Protein AF-A0A2N3AK71-F1 (afdb_monomer)

pLDDT: mean 93.37, std 5.91, range [59.78, 98.62]

Structure (mmCIF, N/CA/C/O backbone):
data_AF-A0A2N3AK71-F1
#
_entry.id   AF-A0A2N3AK71-F1
#
loop_
_atom_site.group_PDB
_atom_site.id
_atom_site.type_symbol
_atom_site.label_atom_id
_atom_site.label_alt_id
_atom_site.label_comp_id
_atom_site.label_asym_id
_atom_site.label_entity_id
_atom_site.label_seq_id
_atom_site.pdbx_PDB_ins_code
_atom_site.Cartn_x
_atom_site.Cartn_y
_atom_site.Cartn_z
_atom_site.occupancy
_atom_site.B_iso_or_equiv
_atom_site.auth_seq_id
_atom_site.auth_comp_id
_atom_site.auth_asym_id
_atom_site.auth_atom_id
_atom_site.pdbx_PDB_model_num
ATOM 1 N N . MET A 1 1 ? 4.821 3.647 -24.658 1.00 88.94 1 MET A N 1
ATOM 2 C CA . MET A 1 1 ? 5.268 3.128 -23.359 1.00 88.94 1 MET A CA 1
ATOM 3 C C . MET A 1 1 ? 4.226 3.429 -22.292 1.00 88.94 1 MET A C 1
ATOM 5 O O . MET A 1 1 ? 3.668 4.526 -22.275 1.00 88.94 1 MET A O 1
ATOM 9 N N . LYS A 1 2 ? 3.947 2.455 -21.433 1.00 96.88 2 LYS A N 1
ATOM 10 C CA . LYS A 1 2 ? 3.076 2.543 -20.262 1.00 96.88 2 LYS A CA 1
ATOM 11 C C . LYS A 1 2 ? 3.789 1.941 -19.054 1.00 96.88 2 LYS A C 1
ATOM 13 O O . LYS A 1 2 ? 4.691 1.120 -19.207 1.00 96.88 2 LYS A O 1
ATOM 18 N N . VAL A 1 3 ? 3.329 2.313 -17.866 1.00 98.31 3 VAL A N 1
ATOM 19 C CA . VAL A 1 3 ? 3.751 1.698 -16.607 1.00 98.31 3 VAL A CA 1
ATOM 20 C C . VAL A 1 3 ? 2.545 1.072 -15.910 1.00 98.31 3 VAL A C 1
ATOM 22 O O . VAL A 1 3 ? 1.545 1.737 -15.646 1.00 98.31 3 VAL A O 1
ATOM 25 N N . GLY A 1 4 ? 2.608 -0.230 -15.670 1.00 98.31 4 GLY A N 1
ATOM 26 C CA . GLY A 1 4 ? 1.637 -0.991 -14.903 1.00 98.31 4 GLY A CA 1
ATOM 27 C C . GLY A 1 4 ? 1.898 -0.862 -13.408 1.00 98.31 4 GLY A C 1
ATOM 28 O O . GLY A 1 4 ? 3.023 -1.084 -12.979 1.00 98.31 4 GLY A O 1
ATOM 29 N N . ILE A 1 5 ? 0.878 -0.561 -12.608 1.00 98.38 5 ILE A N 1
ATOM 30 C CA . ILE A 1 5 ? 0.954 -0.604 -11.142 1.00 98.38 5 ILE A CA 1
ATOM 31 C C . ILE A 1 5 ? -0.102 -1.599 -10.645 1.00 98.38 5 ILE A C 1
ATOM 33 O O . ILE A 1 5 ? -1.290 -1.400 -10.923 1.00 98.38 5 ILE A O 1
ATOM 37 N N . PRO A 1 6 ? 0.281 -2.694 -9.965 1.00 97.56 6 PRO A N 1
ATOM 38 C CA . PRO A 1 6 ? -0.687 -3.684 -9.507 1.00 97.56 6 PRO A CA 1
ATOM 39 C C . PRO A 1 6 ? -1.565 -3.090 -8.401 1.00 97.56 6 PRO A C 1
ATOM 41 O O . PRO A 1 6 ? -1.056 -2.476 -7.466 1.00 97.56 6 PRO A O 1
ATOM 44 N N . ARG A 1 7 ? -2.880 -3.317 -8.474 1.00 95.25 7 ARG A N 1
ATOM 45 C CA . ARG A 1 7 ? -3.874 -2.977 -7.441 1.00 95.25 7 ARG A CA 1
ATOM 46 C C . ARG A 1 7 ? -3.797 -3.958 -6.265 1.00 95.25 7 ARG A C 1
ATOM 48 O O . ARG A 1 7 ? -4.756 -4.641 -5.932 1.00 95.25 7 ARG A O 1
ATOM 55 N N . GLY A 1 8 ? -2.628 -4.070 -5.653 1.00 92.44 8 GLY A N 1
ATOM 56 C CA . GLY A 1 8 ? -2.398 -4.939 -4.506 1.00 92.44 8 GLY A CA 1
ATOM 57 C C . GLY A 1 8 ? -1.379 -4.332 -3.558 1.00 92.44 8 GLY A C 1
ATOM 58 O O . GLY A 1 8 ? -0.613 -3.448 -3.941 1.00 92.44 8 GLY A O 1
ATOM 59 N N . LEU A 1 9 ? -1.355 -4.829 -2.318 1.00 94.75 9 LEU A N 1
ATOM 60 C CA . LEU A 1 9 ? -0.404 -4.385 -1.295 1.00 94.75 9 LEU A CA 1
ATOM 61 C C . LEU A 1 9 ? -0.423 -2.851 -1.160 1.00 94.75 9 LEU A C 1
ATOM 63 O O . LEU A 1 9 ? -1.480 -2.253 -1.070 1.00 94.75 9 LEU A O 1
ATOM 67 N N . LEU A 1 10 ? 0.712 -2.167 -1.181 1.00 93.44 10 LEU A N 1
ATOM 68 C CA . LEU A 1 10 ? 0.788 -0.733 -0.878 1.00 93.44 10 LEU A CA 1
ATOM 69 C C . LEU A 1 10 ? 0.197 0.199 -1.963 1.00 93.44 10 LEU A C 1
ATOM 71 O O . LEU A 1 10 ? 0.418 1.407 -1.928 1.00 93.44 10 LEU A O 1
ATOM 75 N N . PHE A 1 11 ? -0.562 -0.331 -2.929 1.00 93.62 11 PHE A N 1
ATOM 76 C CA . PHE A 1 11 ? -1.225 0.460 -3.964 1.00 93.62 11 PHE A CA 1
ATOM 77 C C . PHE A 1 11 ? -2.128 1.554 -3.386 1.00 93.62 11 PHE A C 1
ATOM 79 O O . PHE A 1 11 ? -1.957 2.717 -3.734 1.00 93.62 11 PHE A O 1
ATOM 86 N N . ASN A 1 12 ? -3.064 1.214 -2.494 1.00 91.81 12 ASN A N 1
ATOM 87 C CA . ASN A 1 12 ? -4.009 2.201 -1.957 1.00 91.81 12 ASN A CA 1
ATOM 88 C C . ASN A 1 12 ? -3.294 3.303 -1.156 1.00 91.81 12 ASN A C 1
ATOM 90 O O . ASN A 1 12 ? -3.708 4.456 -1.218 1.00 91.81 12 ASN A O 1
ATOM 94 N N . ASP A 1 13 ? -2.189 2.968 -0.483 1.00 91.88 13 ASP A N 1
ATOM 95 C CA . ASP A 1 13 ? -1.377 3.919 0.280 1.00 91.88 13 ASP A CA 1
ATOM 96 C C . ASP A 1 13 ? -0.596 4.899 -0.621 1.00 91.88 13 ASP A C 1
ATOM 98 O O . ASP A 1 13 ? -0.500 6.085 -0.312 1.00 91.88 13 ASP A O 1
ATOM 102 N N . PHE A 1 14 ? -0.032 4.425 -1.742 1.00 95.50 14 PHE A N 1
ATOM 103 C CA . PHE A 1 14 ? 0.922 5.210 -2.542 1.00 95.50 14 PHE A CA 1
ATOM 104 C C . PHE A 1 14 ? 0.474 5.538 -3.972 1.00 95.50 14 PHE A C 1
ATOM 106 O O . PHE A 1 14 ? 1.166 6.275 -4.677 1.00 95.50 14 PHE A O 1
ATOM 113 N N . SER A 1 15 ? -0.682 5.060 -4.432 1.00 95.88 15 SER A N 1
ATOM 114 C CA . SER A 1 15 ? -1.230 5.472 -5.729 1.00 95.88 15 SER A CA 1
ATOM 115 C C . SER A 1 15 ? -1.456 6.991 -5.843 1.00 95.88 15 SER A C 1
ATOM 117 O O . SER A 1 15 ? -1.154 7.515 -6.922 1.00 95.88 15 SER A O 1
ATOM 119 N N . PRO A 1 16 ? -1.850 7.731 -4.773 1.00 96.69 16 PRO A N 1
ATOM 120 C CA . PRO A 1 16 ? -1.926 9.195 -4.820 1.00 96.69 16 PRO A CA 1
ATOM 121 C C . PRO A 1 16 ? -0.568 9.871 -5.058 1.00 96.69 16 PRO A C 1
ATOM 123 O O . PRO A 1 16 ? -0.521 11.003 -5.515 1.00 96.69 16 PRO A O 1
ATOM 126 N N . LEU A 1 17 ? 0.546 9.180 -4.797 1.00 97.94 17 LEU A N 1
ATOM 127 C CA . LEU A 1 17 ? 1.897 9.661 -5.086 1.00 97.94 17 LEU A CA 1
ATOM 128 C C . LEU A 1 17 ? 2.340 9.260 -6.503 1.00 97.94 17 LEU A C 1
ATOM 130 O O . LEU A 1 17 ? 2.736 10.103 -7.311 1.00 97.94 17 LEU A O 1
ATOM 134 N N . PHE A 1 18 ? 2.290 7.961 -6.816 1.00 98.19 18 PHE A N 1
ATOM 135 C CA . PHE A 1 18 ? 2.923 7.421 -8.022 1.00 98.19 18 PHE A CA 1
ATOM 136 C C . PHE A 1 18 ? 2.141 7.699 -9.308 1.00 98.19 18 PHE A C 1
ATOM 138 O O . PHE A 1 18 ? 2.755 7.936 -10.349 1.00 98.19 18 PHE A O 1
ATOM 145 N N . ILE A 1 19 ? 0.803 7.704 -9.268 1.00 98.19 19 ILE A N 1
ATOM 146 C CA . ILE A 1 19 ? 0.003 7.977 -10.471 1.00 98.19 19 ILE A CA 1
ATOM 147 C C . ILE A 1 19 ? 0.233 9.420 -10.958 1.00 98.19 19 ILE A C 1
ATOM 149 O O . ILE A 1 19 ? 0.532 9.595 -12.145 1.00 98.19 19 ILE A O 1
ATOM 153 N N . PRO A 1 20 ? 0.159 10.462 -10.101 1.00 98.38 20 PRO A N 1
ATOM 154 C CA . PRO A 1 20 ? 0.477 11.827 -10.517 1.00 98.38 20 PRO A CA 1
ATOM 155 C C . PRO A 1 20 ? 1.939 12.000 -10.928 1.00 98.38 20 PRO A C 1
ATOM 157 O O . PRO A 1 20 ? 2.195 12.677 -11.921 1.00 98.38 20 PRO A O 1
ATOM 160 N N . PHE A 1 21 ? 2.878 11.332 -10.246 1.00 98.62 21 PHE A N 1
ATOM 161 C CA . PHE A 1 21 ? 4.294 11.326 -10.626 1.00 98.62 21 PHE A CA 1
ATOM 162 C C . PHE A 1 21 ? 4.496 10.876 -12.082 1.00 98.62 21 PHE A C 1
ATOM 164 O O . PHE A 1 21 ? 5.082 11.600 -12.890 1.00 98.62 21 PHE A O 1
ATOM 171 N N . PHE A 1 22 ? 3.975 9.701 -12.454 1.00 98.44 22 PHE A N 1
ATOM 172 C CA . PHE A 1 22 ? 4.121 9.198 -13.822 1.00 98.44 22 PHE A CA 1
ATOM 173 C C . PHE A 1 22 ? 3.348 10.049 -14.827 1.00 98.44 22 PHE A C 1
ATOM 175 O O . PHE A 1 22 ? 3.865 10.334 -15.909 1.00 98.44 22 PHE A O 1
ATOM 182 N N . LYS A 1 23 ? 2.154 10.528 -14.453 1.00 98.19 23 LYS A N 1
ATOM 183 C CA . LYS A 1 23 ? 1.363 11.446 -15.280 1.00 98.19 23 LYS A CA 1
ATOM 184 C C . LYS A 1 23 ? 2.134 12.731 -15.595 1.00 98.19 23 LYS A C 1
ATOM 186 O O . LYS A 1 23 ? 2.123 13.153 -16.749 1.00 98.19 23 LYS A O 1
ATOM 191 N N . TYR A 1 24 ? 2.821 13.321 -14.616 1.00 98.31 24 TYR A N 1
ATOM 192 C CA . TYR A 1 24 ? 3.631 14.530 -14.802 1.00 98.31 24 TYR A CA 1
ATOM 193 C C . TYR A 1 24 ? 4.771 14.305 -15.805 1.00 98.31 24 TYR A C 1
ATOM 195 O O . TYR A 1 24 ? 5.065 15.168 -16.627 1.00 98.31 24 TYR A O 1
ATOM 203 N N . LEU A 1 25 ? 5.381 13.117 -15.796 1.00 97.94 25 LEU A N 1
ATOM 204 C CA . LEU A 1 25 ? 6.419 12.727 -16.758 1.00 97.94 25 LEU A CA 1
ATOM 205 C C . LEU A 1 25 ? 5.871 12.341 -18.145 1.00 97.94 25 LEU A C 1
ATOM 207 O O . LEU A 1 25 ? 6.641 11.921 -19.009 1.00 97.94 25 LEU A O 1
ATOM 211 N N . GLY A 1 26 ? 4.556 12.443 -18.366 1.00 97.00 26 GLY A N 1
ATOM 212 C CA . GLY A 1 26 ? 3.904 12.013 -19.605 1.00 97.00 26 GLY A CA 1
ATOM 213 C C . GLY A 1 26 ? 3.836 10.490 -19.771 1.00 97.00 26 GLY A C 1
ATOM 214 O O . GLY A 1 26 ? 3.561 10.002 -20.866 1.00 97.00 26 GLY A O 1
ATOM 215 N N . ILE A 1 27 ? 4.078 9.722 -18.703 1.00 97.50 27 ILE A N 1
ATOM 216 C CA . ILE A 1 27 ? 4.039 8.259 -18.714 1.00 97.50 27 ILE A CA 1
ATOM 217 C C . ILE A 1 27 ? 2.626 7.800 -18.348 1.00 97.50 27 ILE A C 1
ATOM 219 O O . ILE A 1 27 ? 2.124 8.035 -17.246 1.00 97.50 27 ILE A O 1
ATOM 223 N N . LYS A 1 28 ? 1.965 7.099 -19.274 1.00 97.00 28 LYS A N 1
ATOM 224 C CA . LYS A 1 28 ? 0.621 6.563 -19.034 1.00 97.00 28 LYS A CA 1
ATOM 225 C C . LYS A 1 28 ? 0.677 5.422 -18.019 1.00 97.00 28 LYS A C 1
ATOM 227 O O . LYS A 1 28 ? 1.315 4.402 -18.270 1.00 97.00 28 LYS A O 1
ATOM 232 N N . THR A 1 29 ? -0.058 5.567 -16.919 1.00 98.06 29 THR A N 1
ATOM 233 C CA . THR A 1 29 ? -0.220 4.500 -15.924 1.00 98.06 29 THR A CA 1
ATOM 234 C C . THR A 1 29 ? -1.373 3.566 -16.303 1.00 98.06 29 THR A C 1
ATOM 236 O O . THR A 1 29 ? -2.424 4.019 -16.760 1.00 98.06 29 THR A O 1
ATOM 239 N N . VAL A 1 30 ? -1.176 2.263 -16.120 1.00 98.19 30 VAL A N 1
ATOM 240 C CA . VAL A 1 30 ? -2.201 1.216 -16.221 1.00 98.19 30 VAL A CA 1
ATOM 241 C C . VAL A 1 30 ? -2.289 0.527 -14.869 1.00 98.19 30 VAL A C 1
ATOM 243 O O . VAL A 1 30 ? -1.273 0.168 -14.292 1.00 98.19 30 VAL A O 1
ATOM 246 N N . VAL A 1 31 ? -3.495 0.327 -14.359 1.00 98.19 31 VAL A N 1
ATOM 247 C CA . VAL A 1 31 ? -3.717 -0.409 -13.109 1.00 98.19 31 VAL A CA 1
ATOM 248 C C . VAL A 1 31 ? -4.346 -1.760 -13.453 1.00 98.19 31 VAL A C 1
ATOM 250 O O . VAL A 1 31 ? -5.054 -1.879 -14.462 1.00 98.19 31 VAL A O 1
ATOM 253 N N . SER A 1 32 ? -4.059 -2.798 -12.665 1.00 98.00 32 SER A N 1
ATOM 254 C CA . SER A 1 32 ? -4.778 -4.071 -12.798 1.00 98.00 32 SER A CA 1
ATOM 255 C C . SER A 1 32 ? -6.280 -3.874 -12.554 1.00 98.00 32 SER A C 1
ATOM 257 O O . SER A 1 32 ? -6.715 -2.857 -12.001 1.00 98.00 32 SER A O 1
ATOM 259 N N . ASP A 1 33 ? -7.088 -4.828 -13.022 1.00 97.81 33 ASP A N 1
ATOM 260 C CA . ASP A 1 33 ? -8.533 -4.766 -12.784 1.00 97.81 33 ASP A CA 1
ATOM 261 C C . ASP A 1 33 ? -8.833 -4.821 -11.285 1.00 97.81 33 ASP A C 1
ATOM 263 O O . ASP A 1 33 ? -7.993 -5.200 -10.464 1.00 97.81 33 ASP A O 1
ATOM 267 N N . GLU A 1 34 ? -10.060 -4.463 -10.928 1.00 96.75 34 GLU A N 1
ATOM 268 C CA . GLU A 1 34 ? -10.571 -4.762 -9.599 1.00 96.75 34 GLU A CA 1
ATOM 269 C C . GLU A 1 34 ? -10.468 -6.260 -9.322 1.00 96.75 34 GLU A C 1
ATOM 271 O O . GLU A 1 34 ? -10.714 -7.099 -10.203 1.00 96.75 34 GLU A O 1
ATOM 276 N N . THR A 1 35 ? -10.068 -6.585 -8.092 1.00 97.56 35 THR A N 1
ATOM 277 C CA . THR A 1 35 ? -9.931 -7.968 -7.656 1.00 97.56 35 THR A CA 1
ATOM 278 C C . THR A 1 35 ? -11.235 -8.700 -7.915 1.00 97.56 35 THR A C 1
ATOM 280 O O . THR A 1 35 ? -12.319 -8.231 -7.590 1.00 97.56 35 THR A O 1
ATOM 283 N N . ASN A 1 36 ? -11.120 -9.864 -8.534 1.00 96.88 36 ASN A N 1
ATOM 284 C CA . ASN A 1 36 ? -12.233 -10.737 -8.853 1.00 96.88 36 ASN A CA 1
ATOM 285 C C . ASN A 1 36 ? -11.754 -12.187 -8.773 1.00 96.88 36 ASN A C 1
ATOM 287 O O . ASN A 1 36 ? -10.553 -12.455 -8.674 1.00 96.88 36 ASN A O 1
ATOM 291 N N . ARG A 1 37 ? -12.683 -13.141 -8.874 1.00 97.00 37 ARG A N 1
ATOM 292 C CA . ARG A 1 37 ? -12.369 -14.575 -8.770 1.00 97.00 37 ARG A CA 1
ATOM 293 C C . ARG A 1 37 ? -11.264 -15.032 -9.728 1.00 97.00 37 ARG A C 1
ATOM 295 O O . ARG A 1 37 ? -10.458 -15.869 -9.342 1.00 97.00 37 ARG A O 1
ATOM 302 N N . LYS A 1 38 ? -11.179 -14.474 -10.945 1.00 98.06 38 LYS A N 1
ATOM 303 C CA . LYS A 1 38 ? -10.124 -14.844 -11.906 1.00 98.06 38 LYS A CA 1
ATOM 304 C C . LYS A 1 38 ? -8.748 -14.405 -11.408 1.00 98.06 38 LYS A C 1
ATOM 306 O O . LYS A 1 38 ? -7.822 -15.205 -11.437 1.00 98.06 38 LYS A O 1
ATOM 311 N N . ILE A 1 39 ? -8.627 -13.167 -10.922 1.00 98.31 39 ILE A N 1
ATOM 312 C CA . ILE A 1 39 ? -7.375 -12.640 -10.352 1.00 98.31 39 ILE A CA 1
ATOM 313 C C . ILE A 1 39 ? -6.964 -13.444 -9.117 1.00 98.31 39 ILE A C 1
ATOM 315 O O . ILE A 1 39 ? -5.811 -13.852 -9.016 1.00 98.31 39 ILE A O 1
ATOM 319 N N . ILE A 1 40 ? -7.906 -13.724 -8.214 1.00 98.19 40 ILE A N 1
ATOM 320 C CA . ILE A 1 40 ? -7.641 -14.504 -6.998 1.00 98.19 40 ILE A CA 1
ATOM 321 C C . ILE A 1 40 ? -7.131 -15.898 -7.361 1.00 98.19 40 ILE A C 1
ATOM 323 O O . ILE A 1 40 ? -6.052 -16.281 -6.917 1.00 98.19 40 ILE A O 1
ATOM 327 N N . ASN A 1 41 ? -7.860 -16.632 -8.207 1.00 98.19 41 ASN A N 1
ATOM 328 C CA . ASN A 1 41 ? -7.490 -17.992 -8.596 1.00 98.19 41 ASN A CA 1
ATOM 329 C C . ASN A 1 41 ? -6.124 -18.024 -9.285 1.00 98.19 41 ASN A C 1
ATOM 331 O O . ASN A 1 41 ? -5.291 -18.860 -8.948 1.00 98.19 41 ASN A O 1
ATOM 335 N N . ARG A 1 42 ? -5.844 -17.061 -10.173 1.00 98.06 42 ARG A N 1
ATOM 336 C CA . ARG A 1 42 ? -4.516 -16.921 -10.781 1.00 98.06 42 ARG A CA 1
ATOM 337 C C . ARG A 1 42 ? -3.432 -16.664 -9.745 1.00 98.06 42 ARG A C 1
ATOM 339 O O . ARG A 1 42 ? -2.391 -17.306 -9.801 1.00 98.06 42 ARG A O 1
ATOM 346 N N . GLY A 1 43 ? -3.674 -15.788 -8.774 1.00 97.88 43 GLY A N 1
ATOM 347 C CA . GLY A 1 43 ? -2.743 -15.555 -7.671 1.00 97.88 43 GLY A CA 1
ATOM 348 C C . GLY A 1 43 ? -2.430 -16.830 -6.880 1.00 97.88 43 GLY A C 1
ATOM 349 O O . GLY A 1 43 ? -1.262 -17.131 -6.639 1.00 97.88 43 GLY A O 1
ATOM 350 N N . LEU A 1 44 ? -3.460 -17.618 -6.555 1.00 97.31 44 LEU A N 1
ATOM 351 C CA . LEU A 1 44 ? -3.328 -18.910 -5.870 1.00 97.31 44 LEU A CA 1
ATOM 352 C C . LEU A 1 44 ? -2.593 -19.963 -6.709 1.00 97.31 44 LEU A C 1
ATOM 354 O O . LEU A 1 44 ? -1.845 -20.765 -6.163 1.00 97.31 44 LEU A O 1
ATOM 358 N N . GLU A 1 45 ? -2.778 -19.968 -8.028 1.00 97.44 45 GLU A N 1
ATOM 359 C CA . GLU A 1 45 ? -2.038 -20.861 -8.921 1.00 97.44 45 GLU A CA 1
ATOM 360 C C . GLU A 1 45 ? -0.563 -20.466 -9.033 1.00 97.44 45 GLU A C 1
ATOM 362 O O . GLU A 1 45 ? 0.296 -21.333 -9.187 1.00 97.44 45 GLU A O 1
ATOM 367 N N . ILE A 1 46 ? -0.266 -19.168 -9.047 1.00 97.88 46 ILE A N 1
ATOM 368 C CA . ILE A 1 46 ? 1.068 -18.630 -9.334 1.00 97.88 46 ILE A CA 1
ATOM 369 C C . ILE A 1 46 ? 1.996 -18.718 -8.129 1.00 97.88 46 ILE A C 1
ATOM 371 O O . ILE A 1 46 ? 3.189 -18.981 -8.302 1.00 97.88 46 ILE A O 1
ATOM 375 N N . VAL A 1 47 ? 1.458 -18.448 -6.941 1.00 96.50 47 VAL A N 1
ATOM 376 C CA . VAL A 1 47 ? 2.245 -18.284 -5.725 1.00 96.50 47 VAL A CA 1
ATOM 377 C C . VAL A 1 47 ? 3.079 -19.544 -5.422 1.00 96.50 47 VAL A C 1
ATOM 379 O O . VAL A 1 47 ? 2.534 -20.647 -5.395 1.00 96.50 47 VAL A O 1
ATOM 382 N N . PRO A 1 48 ? 4.403 -19.420 -5.199 1.00 94.25 48 PRO A N 1
ATOM 383 C CA . PRO A 1 48 ? 5.276 -20.582 -5.008 1.00 94.25 48 PRO A CA 1
ATOM 384 C C . PRO A 1 48 ? 5.310 -21.104 -3.562 1.00 94.25 48 PRO A C 1
ATOM 386 O O . PRO A 1 48 ? 5.898 -22.152 -3.310 1.00 94.25 48 PRO A O 1
ATOM 389 N N . ALA A 1 49 ? 4.735 -20.367 -2.609 1.00 92.31 49 ALA A N 1
ATOM 390 C CA . ALA A 1 49 ? 4.785 -20.670 -1.183 1.00 92.31 49 ALA A CA 1
ATOM 391 C C . ALA A 1 49 ? 3.549 -20.137 -0.439 1.00 92.31 49 ALA A C 1
ATOM 393 O O . ALA A 1 49 ? 2.731 -19.388 -0.977 1.00 92.31 49 ALA A O 1
ATOM 394 N N . GLU A 1 50 ? 3.427 -20.499 0.835 1.00 92.12 50 GLU A N 1
ATOM 395 C CA . GLU A 1 50 ? 2.339 -20.037 1.690 1.00 92.12 50 GLU A CA 1
ATOM 396 C C . GLU A 1 50 ? 2.612 -18.629 2.245 1.00 92.12 50 GLU A C 1
ATOM 398 O O . GLU A 1 50 ? 3.452 -18.431 3.122 1.00 92.12 50 GLU A O 1
ATOM 403 N N . TYR A 1 51 ? 1.865 -17.643 1.740 1.00 94.56 51 TYR A N 1
ATOM 404 C CA . TYR A 1 51 ? 1.854 -16.257 2.227 1.00 94.56 51 TYR A CA 1
ATOM 405 C C . TYR A 1 51 ? 0.463 -15.844 2.718 1.00 94.56 51 TYR A C 1
ATOM 407 O O . TYR A 1 51 ? -0.522 -16.550 2.506 1.00 94.56 51 TYR A O 1
ATOM 415 N N . CYS A 1 52 ? 0.346 -14.663 3.329 1.00 94.94 52 CYS A N 1
ATOM 416 C CA . CYS A 1 52 ? -0.973 -14.120 3.639 1.00 94.94 52 CYS A CA 1
ATOM 417 C C . CYS A 1 52 ? -1.794 -13.867 2.363 1.00 94.94 52 CYS A C 1
ATOM 419 O O . CYS A 1 52 ? -1.249 -13.610 1.285 1.00 94.94 52 CYS A O 1
ATOM 421 N N . PHE A 1 53 ? -3.121 -13.944 2.486 1.00 95.75 53 PHE A N 1
ATOM 422 C CA . PHE A 1 53 ? -4.025 -13.894 1.335 1.00 95.75 53 PHE A CA 1
ATOM 423 C C . PHE A 1 53 ? -3.834 -12.657 0.433 1.00 95.75 53 PHE A C 1
ATOM 425 O O . PHE A 1 53 ? -3.726 -12.848 -0.779 1.00 95.75 53 PHE A O 1
ATOM 432 N N . PRO A 1 54 ? -3.658 -11.422 0.954 1.00 96.00 54 PRO A N 1
ATOM 433 C CA . PRO A 1 54 ? -3.391 -10.257 0.105 1.00 96.00 54 PRO A CA 1
ATOM 434 C C . PRO A 1 54 ? -2.122 -10.388 -0.751 1.00 96.00 54 PRO A C 1
ATOM 436 O O . PRO A 1 54 ? -2.107 -9.957 -1.902 1.00 96.00 54 PRO A O 1
ATOM 439 N N . THR A 1 55 ? -1.071 -11.031 -0.229 1.00 96.75 55 THR A N 1
ATOM 440 C CA . THR A 1 55 ? 0.150 -11.316 -0.998 1.00 96.75 55 THR A CA 1
ATOM 441 C C . THR A 1 55 ? -0.128 -12.317 -2.114 1.00 96.75 55 THR A C 1
ATOM 443 O O . THR A 1 55 ? 0.331 -12.107 -3.233 1.00 96.75 55 THR A O 1
ATOM 446 N N . LYS A 1 56 ? -0.924 -13.365 -1.855 1.00 97.19 56 LYS A N 1
ATOM 447 C CA . LYS A 1 56 ? -1.343 -14.322 -2.896 1.00 97.19 56 LYS A CA 1
ATOM 448 C C . LYS A 1 56 ? -2.126 -13.620 -4.012 1.00 97.19 56 LYS A C 1
ATOM 450 O O . LYS A 1 56 ? -1.841 -13.829 -5.186 1.00 97.19 56 LYS A O 1
ATOM 455 N N . VAL A 1 57 ? -3.054 -12.729 -3.660 1.00 97.75 57 VAL A N 1
ATOM 456 C CA . VAL A 1 57 ? -3.840 -11.944 -4.630 1.00 97.75 57 VAL A CA 1
ATOM 457 C C . VAL A 1 57 ? -2.955 -10.994 -5.451 1.00 97.75 57 VAL A C 1
ATOM 459 O O . VAL A 1 57 ? -3.185 -10.826 -6.649 1.00 97.75 57 VAL A O 1
ATOM 462 N N . ALA A 1 58 ? -1.895 -10.430 -4.862 1.00 97.88 58 ALA A N 1
ATOM 463 C CA . ALA A 1 58 ? -0.957 -9.558 -5.572 1.00 97.88 58 ALA A CA 1
ATOM 464 C C . ALA A 1 58 ? -0.263 -10.249 -6.764 1.00 97.88 58 ALA A C 1
ATOM 466 O O . ALA A 1 58 ? -0.091 -9.611 -7.803 1.00 97.88 58 ALA A O 1
ATOM 467 N N . TYR A 1 59 ? 0.045 -11.551 -6.676 1.00 98.38 59 TYR A N 1
ATOM 468 C CA . TYR A 1 59 ? 0.552 -12.321 -7.824 1.00 98.38 59 TYR A CA 1
ATOM 469 C C . TYR A 1 59 ? -0.435 -12.323 -8.998 1.00 98.38 59 TYR A C 1
ATOM 471 O O . TYR A 1 59 ? -0.039 -12.145 -10.150 1.00 98.38 59 TYR A O 1
ATOM 479 N N . GLY A 1 60 ? -1.731 -12.469 -8.709 1.00 98.31 60 GLY A N 1
ATOM 480 C CA . GLY A 1 60 ? -2.787 -12.413 -9.719 1.00 98.31 60 GLY A CA 1
ATOM 481 C C . GLY A 1 60 ? -2.911 -11.036 -10.373 1.00 98.31 60 GLY A C 1
ATOM 482 O O . GLY A 1 60 ? -3.178 -10.939 -11.569 1.00 98.31 60 GLY A O 1
ATOM 483 N N . HIS A 1 61 ? -2.683 -9.959 -9.614 1.00 98.56 61 HIS A N 1
ATOM 484 C CA . HIS A 1 61 ? -2.661 -8.595 -10.156 1.00 98.56 61 HIS A CA 1
ATOM 485 C C . HIS A 1 61 ? -1.485 -8.360 -11.103 1.00 98.56 61 HIS A C 1
ATOM 487 O O . HIS A 1 61 ? -1.652 -7.696 -12.127 1.00 98.56 61 HIS A O 1
ATOM 493 N N . VAL A 1 62 ? -0.315 -8.928 -10.804 1.00 98.44 62 VAL A N 1
ATOM 494 C CA . VAL A 1 62 ? 0.844 -8.866 -11.706 1.00 98.44 62 VAL A CA 1
ATOM 495 C C . VAL A 1 62 ? 0.581 -9.659 -12.989 1.00 98.44 62 VAL A C 1
ATOM 497 O O . VAL A 1 62 ? 0.792 -9.126 -14.074 1.00 98.44 62 VAL A O 1
ATOM 500 N N . ASP A 1 63 ? 0.024 -10.869 -12.892 1.00 98.44 63 ASP A N 1
ATOM 501 C CA . ASP A 1 63 ? -0.416 -11.665 -14.053 1.00 98.44 63 ASP A CA 1
ATOM 502 C C . ASP A 1 63 ? -1.461 -10.928 -14.910 1.00 98.44 63 ASP A C 1
ATOM 504 O O . ASP A 1 63 ? -1.380 -10.918 -16.139 1.00 98.44 63 ASP A O 1
ATOM 508 N N . ASN A 1 64 ? -2.417 -10.242 -14.272 1.00 98.56 64 ASN A N 1
ATOM 509 C CA . ASN A 1 64 ? -3.396 -9.401 -14.963 1.00 98.56 64 ASN A CA 1
ATOM 510 C C . ASN A 1 64 ? -2.726 -8.258 -15.743 1.00 98.56 64 ASN A C 1
ATOM 512 O O . ASN A 1 64 ? -3.129 -7.976 -16.871 1.00 98.56 64 ASN A O 1
ATOM 516 N N . LEU A 1 65 ? -1.704 -7.612 -15.170 1.00 98.38 65 LEU A N 1
ATOM 517 C CA . LEU A 1 65 ? -0.952 -6.560 -15.856 1.00 98.38 65 LEU A CA 1
ATOM 518 C C . LEU A 1 65 ? -0.126 -7.102 -17.017 1.00 98.38 65 LEU A C 1
ATOM 520 O O . LEU A 1 65 ? -0.178 -6.510 -18.090 1.00 98.38 65 LEU A O 1
ATOM 524 N N . LEU A 1 66 ? 0.574 -8.226 -16.851 1.00 97.81 66 LEU A N 1
ATOM 525 C CA . LEU A 1 66 ? 1.359 -8.838 -17.933 1.00 97.81 66 LEU A CA 1
ATOM 526 C C . LEU A 1 66 ? 0.503 -9.100 -19.181 1.00 97.81 66 LEU A C 1
ATOM 528 O O . LEU A 1 66 ? 0.942 -8.848 -20.296 1.00 97.81 66 LEU A O 1
ATOM 532 N N . LYS A 1 67 ? -0.764 -9.489 -18.995 1.00 97.00 67 LYS A N 1
ATOM 533 C CA . LYS A 1 67 ? -1.731 -9.700 -20.089 1.00 97.00 67 LYS A CA 1
ATOM 534 C C . LYS A 1 67 ? -2.220 -8.411 -20.762 1.00 97.00 67 LYS A C 1
ATOM 536 O O . LYS A 1 67 ? -2.754 -8.461 -21.868 1.00 97.00 67 LYS A O 1
ATOM 541 N N . LYS A 1 68 ? -2.085 -7.259 -20.102 1.00 96.50 68 LYS A N 1
ATOM 542 C CA . LYS A 1 68 ? -2.525 -5.937 -20.593 1.00 96.50 68 LYS A CA 1
ATOM 543 C C . LYS A 1 68 ? -1.395 -5.095 -21.176 1.00 96.50 68 LYS A C 1
ATOM 545 O O . LYS A 1 68 ? -1.654 -4.151 -21.931 1.00 96.50 68 LYS A O 1
ATOM 550 N N . LEU A 1 69 ? -0.171 -5.368 -20.749 1.00 96.44 69 LEU A N 1
ATOM 551 C CA . LEU A 1 69 ? 1.023 -4.624 -21.113 1.00 96.44 69 LEU A CA 1
ATOM 552 C C . LEU A 1 69 ? 1.664 -5.218 -22.366 1.00 96.44 69 LEU A C 1
ATOM 554 O O . LEU A 1 69 ? 1.539 -6.404 -22.658 1.00 96.44 69 LEU A O 1
ATOM 558 N N . LYS A 1 70 ? 2.322 -4.361 -23.146 1.00 94.31 70 LYS A N 1
ATOM 559 C CA . LYS A 1 70 ? 3.108 -4.779 -24.311 1.00 94.31 70 LYS A CA 1
ATOM 560 C C . LYS A 1 70 ? 4.559 -5.036 -23.902 1.00 94.31 70 LYS A C 1
ATOM 562 O O . LYS A 1 70 ? 4.971 -4.672 -22.808 1.00 94.31 70 LYS A O 1
ATOM 567 N N . LYS A 1 71 ? 5.342 -5.616 -24.815 1.00 86.75 71 LYS A N 1
ATOM 568 C CA . LYS A 1 71 ? 6.761 -5.946 -24.599 1.00 86.75 71 LYS A CA 1
ATOM 569 C C . LYS A 1 71 ? 7.604 -4.761 -24.094 1.00 86.75 71 LYS A C 1
ATOM 571 O O . LYS A 1 71 ? 8.452 -4.966 -23.239 1.00 86.75 71 LYS A O 1
ATOM 576 N N . ASP A 1 72 ? 7.326 -3.551 -24.582 1.00 90.31 72 ASP A N 1
ATOM 577 C CA . ASP A 1 72 ? 8.065 -2.325 -24.228 1.00 90.31 72 ASP A CA 1
ATOM 578 C C . ASP A 1 72 ? 7.399 -1.516 -23.096 1.00 90.31 72 ASP A C 1
ATOM 580 O O . ASP A 1 72 ? 7.697 -0.336 -22.900 1.00 90.31 72 ASP A O 1
ATOM 584 N N . ASP A 1 73 ? 6.431 -2.108 -22.393 1.00 97.38 73 ASP A N 1
ATOM 585 C CA . ASP A 1 73 ? 5.814 -1.520 -21.207 1.00 97.38 73 ASP A CA 1
ATOM 586 C C . ASP A 1 73 ? 6.424 -2.131 -19.931 1.00 97.38 73 ASP A C 1
ATOM 588 O O . ASP A 1 73 ? 6.964 -3.237 -19.934 1.00 97.38 73 ASP A O 1
ATOM 592 N N . PHE A 1 74 ? 6.312 -1.412 -18.816 1.00 98.38 74 PHE A N 1
ATOM 593 C CA . PHE A 1 74 ? 6.961 -1.774 -17.553 1.00 98.38 74 PHE A CA 1
ATOM 594 C C . PHE A 1 74 ? 5.940 -2.083 -16.464 1.00 98.38 74 PHE A C 1
ATOM 596 O O . PHE A 1 74 ? 4.831 -1.560 -16.495 1.00 98.38 74 PHE A O 1
ATOM 603 N N . ILE A 1 75 ? 6.319 -2.872 -15.462 1.00 98.38 75 ILE A N 1
ATOM 604 C CA . ILE A 1 75 ? 5.571 -3.040 -14.213 1.00 98.38 75 ILE A CA 1
ATOM 605 C C . ILE A 1 75 ? 6.360 -2.365 -13.096 1.00 98.38 75 ILE A C 1
ATOM 607 O O . ILE A 1 75 ? 7.521 -2.687 -12.864 1.00 98.38 75 ILE A O 1
ATOM 611 N N . PHE A 1 76 ? 5.723 -1.435 -12.395 1.00 98.56 76 PHE A N 1
ATOM 612 C CA . PHE A 1 76 ? 6.299 -0.717 -11.271 1.00 98.56 76 PHE A CA 1
ATOM 613 C C . PHE A 1 76 ? 5.845 -1.336 -9.951 1.00 98.56 76 PHE A C 1
ATOM 615 O O . PHE A 1 76 ? 4.671 -1.258 -9.581 1.00 98.56 76 PHE A O 1
ATOM 622 N N . ILE A 1 77 ? 6.794 -1.939 -9.238 1.00 98.06 77 ILE A N 1
ATOM 623 C CA . ILE A 1 77 ? 6.608 -2.479 -7.888 1.00 98.06 77 ILE A CA 1
ATOM 624 C C . ILE A 1 77 ? 7.823 -2.027 -7.077 1.00 98.06 77 ILE A C 1
ATOM 626 O O . ILE A 1 77 ? 8.888 -2.621 -7.235 1.00 98.06 77 ILE A O 1
ATOM 630 N N . PRO A 1 78 ? 7.723 -0.956 -6.277 1.00 97.69 78 PRO A N 1
ATOM 631 C CA . PRO A 1 78 ? 8.842 -0.459 -5.485 1.00 97.69 78 PRO A CA 1
ATOM 632 C C . PRO A 1 78 ? 9.059 -1.294 -4.216 1.00 97.69 78 PRO A C 1
ATOM 634 O O . PRO A 1 78 ? 8.111 -1.855 -3.664 1.00 97.69 78 PRO A O 1
ATOM 637 N N . TYR A 1 79 ? 10.291 -1.307 -3.707 1.00 97.62 79 TYR A N 1
ATOM 638 C CA . TYR A 1 79 ? 10.566 -1.758 -2.341 1.00 97.62 79 TYR A CA 1
ATOM 639 C C . TYR A 1 79 ? 10.271 -0.597 -1.390 1.00 97.62 79 TYR A C 1
ATOM 641 O O . TYR A 1 79 ? 11.024 0.369 -1.361 1.00 97.62 79 TYR A O 1
ATOM 649 N N . ILE A 1 80 ? 9.189 -0.660 -0.613 1.00 96.69 80 ILE A N 1
ATOM 650 C CA . ILE A 1 80 ? 8.842 0.398 0.353 1.00 96.69 80 ILE A CA 1
ATOM 651 C C . ILE A 1 80 ? 9.094 -0.123 1.765 1.00 96.69 80 ILE A C 1
ATOM 653 O O . ILE A 1 80 ? 8.247 -0.822 2.324 1.00 96.69 80 ILE A O 1
ATOM 657 N N . ALA A 1 81 ? 10.251 0.203 2.349 1.00 93.81 81 ALA A N 1
ATOM 658 C CA . ALA A 1 81 ? 10.598 -0.280 3.692 1.00 93.81 81 ALA A CA 1
ATOM 659 C C . ALA A 1 81 ? 9.801 0.423 4.794 1.00 93.81 81 ALA A C 1
ATOM 661 O O . ALA A 1 81 ? 9.359 -0.218 5.744 1.00 93.81 81 ALA A O 1
ATOM 662 N N . ASN A 1 82 ? 9.592 1.729 4.663 1.00 94.69 82 ASN A N 1
ATOM 663 C CA . ASN A 1 82 ? 8.923 2.562 5.656 1.00 94.69 82 ASN A CA 1
ATOM 664 C C . ASN A 1 82 ? 8.097 3.660 4.979 1.00 94.69 82 ASN A C 1
ATOM 666 O O . ASN A 1 82 ? 8.302 3.946 3.801 1.00 94.69 82 ASN A O 1
ATOM 670 N N . THR A 1 83 ? 7.160 4.254 5.718 1.00 91.12 83 THR A N 1
ATOM 671 C CA . THR A 1 83 ? 6.287 5.324 5.205 1.00 91.12 83 THR A CA 1
ATOM 672 C C . THR A 1 83 ? 6.832 6.731 5.454 1.00 91.12 83 THR A C 1
ATOM 674 O O . THR A 1 83 ? 6.317 7.675 4.873 1.00 91.12 83 THR A O 1
ATOM 677 N N . GLY A 1 84 ? 7.850 6.888 6.308 1.00 90.81 84 GLY A N 1
ATOM 678 C CA . GLY A 1 84 ? 8.371 8.187 6.762 1.00 90.81 84 GLY A CA 1
ATOM 679 C C . GLY A 1 84 ? 7.488 8.906 7.794 1.00 90.81 84 GLY A C 1
ATOM 680 O O . GLY A 1 84 ? 7.923 9.881 8.396 1.00 90.81 84 GLY A O 1
ATOM 681 N N . GLU A 1 85 ? 6.281 8.398 8.043 1.00 88.81 85 GLU A N 1
ATOM 682 C CA . GLU A 1 85 ? 5.246 9.020 8.874 1.00 88.81 85 GLU A CA 1
ATOM 683 C C . GLU A 1 85 ? 4.779 8.026 9.957 1.00 88.81 85 GLU A C 1
ATOM 685 O O . GLU A 1 85 ? 3.880 7.213 9.710 1.00 88.81 85 GLU A O 1
ATOM 690 N N . PRO A 1 86 ? 5.426 8.004 11.137 1.00 90.25 86 PRO A N 1
ATOM 691 C CA . PRO A 1 86 ? 4.977 7.201 12.273 1.00 90.25 86 PRO A CA 1
ATOM 692 C C . PRO A 1 86 ? 3.681 7.740 12.892 1.00 90.25 86 PRO A C 1
ATOM 694 O O . PRO A 1 86 ? 3.357 8.918 12.774 1.00 90.25 86 PRO A O 1
ATOM 697 N N . THR A 1 87 ? 2.935 6.871 13.582 1.00 89.12 87 THR A N 1
ATOM 698 C CA . THR A 1 87 ? 1.792 7.302 14.413 1.00 89.12 87 THR A CA 1
ATOM 699 C C . THR A 1 87 ? 2.303 7.761 15.783 1.00 89.12 87 THR A C 1
ATOM 701 O O . THR A 1 87 ? 3.105 7.059 16.389 1.00 89.12 87 THR A O 1
ATOM 704 N N . GLY A 1 88 ? 1.861 8.907 16.307 1.00 88.00 88 GLY A N 1
ATOM 705 C CA . GLY A 1 88 ? 2.379 9.426 17.583 1.00 88.00 88 GLY A CA 1
ATOM 706 C C . GLY A 1 88 ? 3.897 9.671 17.553 1.00 88.00 88 GLY A C 1
ATOM 707 O O . GLY A 1 88 ? 4.445 10.065 16.526 1.00 88.00 88 GLY A O 1
ATOM 708 N N . SER A 1 89 ? 4.591 9.415 18.667 1.00 92.00 89 SER A N 1
ATOM 709 C CA . SER A 1 89 ? 6.030 9.711 18.807 1.00 92.00 89 SER A CA 1
ATOM 710 C C . SER A 1 89 ? 6.957 8.524 18.495 1.00 92.00 89 SER A C 1
ATOM 712 O O . SER A 1 89 ? 8.106 8.489 18.945 1.00 92.00 89 SER A O 1
ATOM 714 N N . TYR A 1 90 ? 6.489 7.514 17.750 1.00 92.69 90 TYR A N 1
ATOM 715 C CA . TYR A 1 90 ? 7.334 6.375 17.374 1.00 92.69 90 TYR A CA 1
ATOM 716 C C . TYR A 1 90 ? 8.524 6.792 16.504 1.00 92.69 90 TYR A C 1
ATOM 718 O O . TYR A 1 90 ? 8.403 7.602 15.592 1.00 92.69 90 TYR A O 1
ATOM 726 N N . ARG A 1 91 ? 9.681 6.155 16.726 1.00 90.19 91 ARG A N 1
ATOM 727 C CA . ARG A 1 91 ? 10.895 6.401 15.928 1.00 90.19 91 ARG A CA 1
ATOM 728 C C . ARG A 1 91 ? 10.847 5.790 14.520 1.00 90.19 91 ARG A C 1
ATOM 730 O O . ARG A 1 91 ? 11.487 6.312 13.616 1.00 90.19 91 ARG A O 1
ATOM 737 N N . TYR A 1 92 ? 10.158 4.665 14.346 1.00 91.94 92 TYR A N 1
ATOM 738 C CA . TYR A 1 92 ? 10.158 3.880 13.104 1.00 91.94 92 TYR A CA 1
ATOM 739 C C . TYR A 1 92 ? 8.730 3.632 12.619 1.00 91.94 92 TYR A C 1
ATOM 741 O O . TYR A 1 92 ? 7.834 3.555 13.446 1.00 91.94 92 TYR A O 1
ATOM 749 N N . CYS A 1 93 ? 8.516 3.460 11.312 1.00 92.75 93 CYS A N 1
ATOM 750 C CA . CYS A 1 93 ? 7.202 3.217 10.689 1.00 92.75 93 CYS A CA 1
ATOM 751 C C . CYS A 1 93 ? 7.315 2.226 9.516 1.00 92.75 93 CYS A C 1
ATOM 753 O O . CYS A 1 93 ? 7.062 2.528 8.349 1.00 92.75 93 CYS A O 1
ATOM 755 N N . VAL A 1 94 ? 7.761 1.017 9.832 1.00 94.88 94 VAL A N 1
ATOM 756 C CA . VAL A 1 94 ? 8.169 0.003 8.857 1.00 94.88 94 VAL A CA 1
ATOM 757 C C . VAL A 1 94 ? 6.943 -0.743 8.309 1.00 94.88 94 VAL A C 1
ATOM 759 O O . VAL A 1 94 ? 6.025 -1.088 9.061 1.00 94.88 94 VAL A O 1
ATOM 762 N N . THR A 1 95 ? 6.910 -1.008 6.999 1.00 94.31 95 THR A N 1
ATOM 763 C CA . THR A 1 95 ? 5.867 -1.832 6.352 1.00 94.31 95 THR A CA 1
ATOM 764 C C . THR A 1 95 ? 6.127 -3.326 6.600 1.00 94.31 95 THR A C 1
ATOM 766 O O . THR A 1 95 ? 7.182 -3.686 7.106 1.00 94.31 95 THR A O 1
ATOM 769 N N . CYS A 1 96 ? 5.203 -4.246 6.300 1.00 93.56 96 CYS A N 1
ATOM 770 C CA . CYS A 1 96 ? 5.449 -5.662 6.612 1.00 93.56 96 CYS A CA 1
ATOM 771 C C . CYS A 1 96 ? 6.482 -6.303 5.659 1.00 93.56 96 CYS A C 1
ATOM 773 O O . CYS A 1 96 ? 6.594 -5.880 4.509 1.00 93.56 96 CYS A O 1
ATOM 775 N N . PRO A 1 97 ? 7.196 -7.373 6.060 1.00 93.56 97 PRO A N 1
ATOM 776 C CA . PRO A 1 97 ? 8.246 -7.964 5.225 1.00 93.56 97 PRO A CA 1
ATOM 777 C C . PRO A 1 97 ? 7.753 -8.413 3.843 1.00 93.56 97 PRO A C 1
ATOM 779 O O . PRO A 1 97 ? 8.481 -8.280 2.863 1.00 93.56 97 PRO A O 1
ATOM 782 N N . TRP A 1 98 ? 6.501 -8.874 3.735 1.00 94.19 98 TRP A N 1
ATOM 783 C CA . TRP A 1 98 ? 5.890 -9.258 2.455 1.00 94.19 98 TRP A CA 1
ATOM 784 C C . TRP A 1 98 ? 5.613 -8.073 1.533 1.00 94.19 98 TRP A C 1
ATOM 786 O O . TRP A 1 98 ? 5.787 -8.200 0.327 1.00 94.19 98 TRP A O 1
ATOM 796 N N . THR A 1 99 ? 5.217 -6.916 2.071 1.00 94.25 99 THR A N 1
ATOM 797 C CA . THR A 1 99 ? 5.054 -5.708 1.250 1.00 94.25 99 THR A CA 1
ATOM 798 C C . THR A 1 99 ? 6.403 -5.131 0.842 1.00 94.25 99 THR A C 1
ATOM 800 O O . THR A 1 99 ? 6.538 -4.679 -0.289 1.00 94.25 99 THR A O 1
ATOM 803 N N . GLN A 1 100 ? 7.405 -5.187 1.727 1.00 94.81 100 GLN A N 1
ATOM 804 C CA . GLN A 1 100 ? 8.764 -4.725 1.427 1.00 94.81 100 GLN A CA 1
ATOM 805 C C . GLN A 1 100 ? 9.399 -5.540 0.305 1.00 94.81 100 GLN A C 1
ATOM 807 O O . GLN A 1 100 ? 9.902 -4.975 -0.656 1.00 94.81 100 GLN A O 1
ATOM 812 N N . SER A 1 101 ? 9.338 -6.867 0.419 1.00 95.06 101 SER A N 1
ATOM 813 C CA . SER A 1 101 ? 9.938 -7.811 -0.530 1.00 95.06 101 SER A CA 1
ATOM 814 C C . SER A 1 101 ? 9.045 -8.123 -1.730 1.00 95.06 101 SER A C 1
ATOM 816 O O . SER A 1 101 ? 9.383 -9.001 -2.521 1.00 95.06 101 SER A O 1
ATOM 818 N N . ALA A 1 102 ? 7.925 -7.409 -1.908 1.00 96.19 102 ALA A N 1
ATOM 819 C CA . ALA A 1 102 ? 6.986 -7.653 -2.999 1.00 96.19 102 ALA A CA 1
ATOM 820 C C . ALA A 1 102 ? 7.670 -7.788 -4.372 1.00 96.19 102 ALA A C 1
ATOM 822 O O . ALA A 1 102 ? 7.329 -8.727 -5.088 1.00 96.19 102 ALA A O 1
ATOM 823 N N . PRO A 1 103 ? 8.665 -6.961 -4.749 1.00 96.88 103 PRO A N 1
ATOM 824 C CA . PRO A 1 103 ? 9.323 -7.136 -6.040 1.00 96.88 103 PRO A CA 1
ATOM 825 C C . PRO A 1 103 ? 10.083 -8.464 -6.170 1.00 96.88 103 PRO A C 1
ATOM 827 O O . PRO A 1 103 ? 9.981 -9.124 -7.204 1.00 96.88 103 PRO A O 1
ATOM 830 N N . ASP A 1 104 ? 10.784 -8.899 -5.118 1.00 96.38 104 ASP A N 1
ATOM 831 C CA . ASP A 1 104 ? 11.516 -10.174 -5.098 1.00 96.38 104 ASP A CA 1
ATOM 832 C C . ASP A 1 104 ? 10.566 -11.371 -5.105 1.00 96.38 104 ASP A C 1
ATOM 834 O O . ASP A 1 104 ? 10.804 -12.359 -5.803 1.00 96.38 104 ASP A O 1
ATOM 838 N N . LEU A 1 105 ? 9.452 -11.265 -4.377 1.00 96.38 105 LEU A N 1
ATOM 839 C CA . LEU A 1 105 ? 8.382 -12.258 -4.394 1.00 96.38 105 LEU A CA 1
ATOM 840 C C . LEU A 1 105 ? 7.859 -12.454 -5.824 1.00 96.38 105 LEU A C 1
ATOM 842 O O . LEU A 1 105 ? 7.868 -13.572 -6.336 1.00 96.38 105 LEU A O 1
ATOM 846 N N . MET A 1 106 ? 7.510 -11.367 -6.518 1.00 96.75 106 MET A N 1
ATOM 847 C CA . MET A 1 106 ? 7.017 -11.452 -7.898 1.00 96.75 106 MET A CA 1
ATOM 848 C C . MET A 1 106 ? 8.082 -11.997 -8.855 1.00 96.75 106 MET A C 1
ATOM 850 O O . MET A 1 106 ? 7.795 -12.882 -9.659 1.00 96.75 106 MET A O 1
ATOM 854 N N . LYS A 1 107 ? 9.327 -11.521 -8.738 1.00 94.62 107 LYS A N 1
ATOM 855 C CA . LYS A 1 107 ? 10.459 -11.967 -9.562 1.00 94.62 107 LYS A CA 1
ATOM 856 C C . LYS A 1 107 ? 10.779 -13.453 -9.378 1.00 94.62 107 LYS A C 1
ATOM 858 O O . LYS A 1 107 ? 11.177 -14.112 -10.334 1.00 94.62 107 LYS A O 1
ATOM 863 N N . SER A 1 108 ? 10.651 -13.973 -8.159 1.00 94.56 108 SER A N 1
ATOM 864 C CA . SER A 1 108 ? 11.013 -15.357 -7.834 1.00 94.56 108 SER A CA 1
ATOM 865 C C . SER A 1 108 ? 9.961 -16.387 -8.250 1.00 94.56 108 SER A C 1
ATOM 867 O O . SER A 1 108 ? 10.273 -17.576 -8.274 1.00 94.56 108 SER A O 1
ATOM 869 N N . ALA A 1 109 ? 8.744 -15.973 -8.624 1.00 96.81 109 ALA A N 1
ATOM 870 C CA . ALA A 1 109 ? 7.702 -16.893 -9.074 1.00 96.81 109 ALA A CA 1
ATOM 871 C C . ALA A 1 109 ? 7.955 -17.397 -10.509 1.00 96.81 109 ALA A C 1
ATOM 873 O O . ALA A 1 109 ? 7.793 -16.635 -11.469 1.00 96.81 109 ALA A O 1
ATOM 874 N N . PRO A 1 110 ? 8.227 -18.705 -10.712 1.00 96.69 110 PRO A N 1
ATOM 875 C CA . PRO A 1 110 ? 8.525 -19.241 -12.043 1.00 96.69 110 PRO A CA 1
ATOM 876 C C . PRO A 1 110 ? 7.365 -19.082 -13.029 1.00 96.69 110 PRO A C 1
ATOM 878 O O . PRO A 1 110 ? 7.579 -18.965 -14.233 1.00 96.69 110 PRO A O 1
ATOM 881 N N . LYS A 1 111 ? 6.121 -19.077 -12.530 1.00 97.44 111 LYS A N 1
ATOM 882 C CA . LYS A 1 111 ? 4.932 -18.855 -13.358 1.00 97.44 111 LYS A CA 1
ATOM 883 C C . LYS A 1 111 ? 4.874 -17.419 -13.884 1.00 97.44 111 LYS A C 1
ATOM 885 O O . LYS A 1 111 ? 4.655 -17.262 -15.074 1.00 97.44 111 LYS A O 1
ATOM 890 N N . LEU A 1 112 ? 5.172 -16.395 -13.078 1.00 97.50 112 LEU A N 1
ATOM 891 C CA . LEU A 1 112 ? 5.235 -15.013 -13.583 1.00 97.50 112 LEU A CA 1
ATOM 892 C C . LEU A 1 112 ? 6.358 -14.821 -14.603 1.00 97.50 112 LEU A C 1
ATOM 894 O O . LEU A 1 112 ? 6.158 -14.125 -15.594 1.00 97.50 112 LEU A O 1
ATOM 898 N N . ALA A 1 113 ? 7.504 -15.478 -14.404 1.00 96.19 113 ALA A N 1
ATOM 899 C CA . ALA A 1 113 ? 8.584 -15.459 -15.387 1.00 96.19 113 ALA A CA 1
ATOM 900 C C . ALA A 1 113 ? 8.142 -16.044 -16.740 1.00 96.19 113 ALA A C 1
ATOM 902 O O . ALA A 1 113 ? 8.411 -15.458 -17.787 1.00 96.19 113 ALA A O 1
ATOM 903 N N . LYS A 1 114 ? 7.397 -17.160 -16.725 1.00 96.25 114 LYS A N 1
ATOM 904 C CA . LYS A 1 114 ? 6.803 -17.756 -17.937 1.00 96.25 114 LYS A CA 1
ATOM 905 C C . LYS A 1 114 ? 5.766 -16.847 -18.604 1.00 96.25 114 LYS 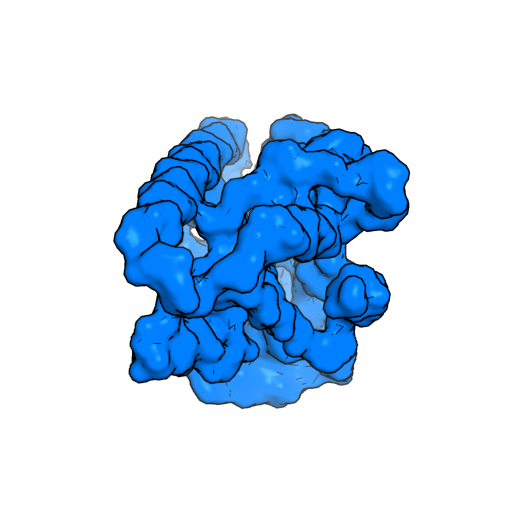A C 1
ATOM 907 O O . LYS A 1 114 ? 5.694 -16.829 -19.826 1.00 96.25 114 LYS A O 1
ATOM 912 N N . GLU A 1 115 ? 5.004 -16.087 -17.821 1.00 95.88 115 GLU A N 1
ATOM 913 C CA . GLU A 1 115 ? 4.025 -15.099 -18.313 1.00 95.88 115 GLU A CA 1
ATOM 914 C C . GLU A 1 115 ? 4.692 -13.796 -18.804 1.00 95.88 115 GLU A C 1
ATOM 916 O O . GLU A 1 115 ? 4.012 -12.881 -19.265 1.00 95.88 115 GLU A O 1
ATOM 921 N N . GLY A 1 116 ? 6.025 -13.699 -18.732 1.00 95.81 116 GLY A N 1
ATOM 922 C CA . GLY A 1 116 ? 6.802 -12.609 -19.322 1.00 95.81 116 GLY A CA 1
ATOM 923 C C . GLY A 1 116 ? 7.351 -11.582 -18.332 1.00 95.81 116 GLY A C 1
ATOM 924 O O . GLY A 1 116 ? 7.925 -10.585 -18.771 1.00 95.81 116 GLY A O 1
ATOM 925 N N . LEU A 1 117 ? 7.228 -11.791 -17.017 1.00 97.50 117 LEU A N 1
ATOM 926 C CA . LEU A 1 117 ? 7.903 -10.943 -16.032 1.00 97.50 117 LEU A CA 1
ATOM 927 C C . LEU A 1 117 ? 9.413 -11.200 -16.049 1.00 97.50 117 LEU A C 1
ATOM 929 O O . LEU A 1 117 ? 9.861 -12.336 -15.917 1.00 97.50 117 LEU A O 1
ATOM 933 N N . ASN A 1 118 ? 10.220 -10.152 -16.165 1.00 95.88 118 ASN A N 1
ATOM 934 C CA . ASN A 1 118 ? 11.673 -10.272 -16.157 1.00 95.88 118 ASN A CA 1
ATOM 935 C C . ASN A 1 118 ? 12.337 -9.011 -15.580 1.00 95.88 118 ASN A C 1
ATOM 937 O O . ASN A 1 118 ? 11.683 -8.049 -15.181 1.00 95.88 118 ASN A O 1
ATOM 941 N N . LEU A 1 119 ? 13.668 -9.028 -15.493 1.00 94.31 119 LEU A N 1
ATOM 942 C CA . LEU A 1 119 ? 14.435 -7.911 -14.942 1.00 94.31 119 LEU A CA 1
ATOM 943 C C . LEU A 1 119 ? 14.401 -6.652 -15.809 1.00 94.31 119 LEU A C 1
ATOM 945 O O . LEU A 1 119 ? 14.697 -5.581 -15.288 1.00 94.31 119 LEU A O 1
ATOM 949 N N . GLU A 1 120 ? 14.072 -6.751 -17.091 1.00 94.38 120 GLU A N 1
ATOM 950 C CA . GLU A 1 120 ? 14.023 -5.604 -17.996 1.00 94.38 120 GLU A CA 1
ATOM 951 C C . GLU A 1 120 ? 12.725 -4.824 -17.783 1.00 94.38 120 GLU A C 1
ATOM 953 O O . GLU A 1 120 ? 12.770 -3.609 -17.590 1.00 94.38 120 GLU A O 1
ATOM 958 N N . ASN A 1 121 ? 11.585 -5.522 -17.703 1.00 96.62 121 ASN A N 1
ATOM 959 C CA . ASN A 1 121 ? 10.270 -4.890 -17.560 1.00 96.62 121 ASN A CA 1
ATOM 960 C C . ASN A 1 121 ? 9.832 -4.624 -16.108 1.00 96.62 121 ASN A C 1
ATOM 962 O O . ASN A 1 121 ? 8.931 -3.814 -15.895 1.00 96.62 121 ASN A O 1
ATOM 966 N N . LEU A 1 122 ? 10.462 -5.233 -15.099 1.00 97.94 122 LEU A N 1
ATOM 967 C CA . LEU A 1 122 ? 10.169 -4.956 -13.688 1.00 97.94 122 LEU A CA 1
ATOM 968 C C . LEU A 1 122 ? 10.985 -3.762 -13.162 1.00 97.94 122 LEU A C 1
ATOM 970 O O . LEU A 1 122 ? 12.213 -3.813 -13.079 1.00 97.94 122 LEU A O 1
ATOM 974 N N . VAL A 1 123 ? 10.313 -2.685 -12.757 1.00 98.19 123 VAL A N 1
ATOM 975 C CA . VAL A 1 123 ? 10.916 -1.461 -12.207 1.00 98.19 123 VAL A CA 1
ATOM 976 C C . VAL A 1 123 ? 10.641 -1.378 -10.708 1.00 98.19 123 VAL A C 1
ATOM 978 O O . VAL A 1 123 ? 9.498 -1.217 -10.280 1.00 98.19 123 VAL A O 1
ATOM 981 N N . SER A 1 124 ? 11.709 -1.459 -9.915 1.00 98.06 124 SER A N 1
ATOM 982 C CA . SER A 1 124 ? 11.615 -1.642 -8.463 1.00 98.06 124 SER A CA 1
ATOM 983 C C . SER A 1 124 ? 12.619 -0.774 -7.712 1.00 98.06 124 SER A C 1
ATOM 985 O O . SER A 1 124 ? 13.630 -1.287 -7.237 1.00 98.06 124 SER A O 1
ATOM 987 N N . PRO A 1 125 ? 12.400 0.552 -7.636 1.00 97.94 125 PRO A N 1
ATOM 988 C CA . PRO A 1 125 ? 13.259 1.414 -6.832 1.00 97.94 125 PRO A CA 1
ATOM 989 C C . PRO A 1 125 ? 13.128 1.081 -5.344 1.00 97.94 125 PRO A C 1
ATOM 991 O O . PRO A 1 125 ? 12.055 0.674 -4.885 1.00 97.94 125 PRO A O 1
ATOM 994 N N . SER A 1 126 ? 14.206 1.298 -4.593 1.00 97.88 126 SER A N 1
ATOM 995 C CA . SER A 1 126 ? 14.207 1.154 -3.137 1.00 97.88 126 SER A CA 1
ATOM 996 C C . SER A 1 126 ? 13.814 2.472 -2.494 1.00 97.88 126 SER A C 1
ATOM 998 O O . SER A 1 126 ? 14.559 3.435 -2.580 1.00 97.88 126 SER A O 1
ATOM 1000 N N . LEU A 1 127 ? 12.634 2.539 -1.890 1.00 97.31 127 LEU A N 1
ATOM 1001 C CA . LEU A 1 127 ? 12.049 3.761 -1.353 1.00 97.31 127 LEU A CA 1
ATOM 1002 C C . LEU A 1 127 ? 12.026 3.713 0.176 1.00 97.31 127 LEU A C 1
ATOM 1004 O O . LEU A 1 127 ? 11.184 3.045 0.785 1.00 97.31 127 LEU A O 1
ATOM 1008 N N . PHE A 1 128 ? 12.957 4.443 0.788 1.00 96.38 128 PHE A N 1
ATOM 1009 C CA . PHE A 1 128 ? 13.033 4.652 2.234 1.00 96.38 128 PHE A CA 1
ATOM 1010 C C . PHE A 1 128 ? 12.674 6.109 2.533 1.00 96.38 128 PHE A C 1
ATOM 1012 O O . PHE A 1 128 ? 13.486 7.017 2.356 1.00 96.38 128 PHE A O 1
ATOM 1019 N N . PHE A 1 129 ? 11.413 6.354 2.887 1.00 95.00 129 PHE A N 1
ATOM 1020 C CA . PHE A 1 129 ? 10.877 7.714 3.010 1.00 95.00 129 PHE A CA 1
ATOM 1021 C C . PHE A 1 129 ? 11.497 8.485 4.185 1.00 95.00 129 PHE A C 1
ATOM 1023 O O . PHE A 1 129 ? 11.708 9.692 4.082 1.00 95.00 129 PHE A O 1
ATOM 1030 N N . ASP A 1 130 ? 11.891 7.786 5.249 1.00 93.94 130 ASP A N 1
ATOM 1031 C CA . ASP A 1 130 ? 12.657 8.326 6.378 1.00 93.94 130 ASP A CA 1
ATOM 1032 C C . ASP A 1 130 ? 14.083 8.797 6.019 1.00 93.94 130 ASP A C 1
ATOM 1034 O O . ASP A 1 130 ? 14.687 9.543 6.787 1.00 93.94 130 ASP A O 1
ATOM 1038 N N . TRP A 1 131 ? 14.623 8.432 4.849 1.00 95.50 131 TRP A N 1
ATOM 1039 C CA . TRP A 1 131 ? 15.918 8.932 4.351 1.00 95.50 131 TRP A CA 1
ATOM 1040 C C . TRP A 1 131 ? 15.786 10.249 3.572 1.00 95.50 131 TRP A C 1
ATOM 1042 O O . TRP A 1 131 ? 16.776 10.808 3.091 1.00 95.50 131 TRP A O 1
ATOM 1052 N N . GLY A 1 132 ? 14.564 10.770 3.464 1.00 94.69 132 GLY A N 1
ATOM 1053 C CA . GLY A 1 132 ? 14.274 12.086 2.921 1.00 94.69 132 GLY A CA 1
ATOM 1054 C C . GLY A 1 132 ? 14.192 12.149 1.396 1.00 94.69 132 GLY A C 1
ATOM 1055 O O . GLY A 1 132 ? 14.493 11.213 0.651 1.00 94.69 132 GLY A O 1
ATOM 1056 N N . LEU A 1 133 ? 13.773 13.320 0.915 1.00 95.44 133 LEU A N 1
ATOM 1057 C CA . LEU A 1 133 ? 13.372 13.526 -0.477 1.00 95.44 133 LEU A CA 1
ATOM 1058 C C . LEU A 1 133 ? 14.485 13.250 -1.496 1.00 95.44 133 LEU A C 1
ATOM 1060 O O . LEU A 1 133 ? 14.208 12.733 -2.574 1.00 95.44 133 LEU A O 1
ATOM 1064 N N . ASN A 1 134 ? 15.739 13.569 -1.166 1.00 97.69 134 ASN A N 1
ATOM 1065 C CA . ASN A 1 134 ? 16.867 13.378 -2.082 1.00 97.69 134 ASN A CA 1
ATOM 1066 C C . ASN A 1 134 ? 17.124 11.890 -2.376 1.00 97.69 134 ASN A C 1
ATOM 1068 O O . ASN A 1 134 ? 17.461 11.544 -3.507 1.00 97.69 134 ASN A O 1
ATOM 1072 N N . HIS A 1 135 ? 16.928 11.011 -1.385 1.00 97.88 135 HIS A N 1
ATOM 1073 C CA . HIS A 1 135 ? 17.022 9.566 -1.583 1.00 97.88 135 HIS A CA 1
ATOM 1074 C C . HIS A 1 135 ? 15.915 9.075 -2.524 1.00 97.88 135 HIS A C 1
ATOM 1076 O O . HIS A 1 135 ? 16.197 8.392 -3.509 1.00 97.88 135 HIS A O 1
ATOM 1082 N N . ILE A 1 136 ? 14.669 9.488 -2.273 1.00 98.19 136 ILE A N 1
ATOM 1083 C CA . ILE A 1 136 ? 13.531 9.136 -3.130 1.00 98.19 136 ILE A CA 1
ATOM 1084 C C . ILE A 1 136 ? 13.745 9.653 -4.561 1.00 98.19 136 ILE A C 1
ATOM 1086 O O . ILE A 1 136 ? 13.523 8.915 -5.518 1.00 98.19 136 ILE A O 1
ATOM 1090 N N . GLU A 1 137 ? 14.238 10.883 -4.730 1.00 98.38 137 GLU A N 1
ATOM 1091 C CA . GLU A 1 137 ? 14.552 11.453 -6.043 1.00 98.38 137 GLU A CA 1
ATOM 1092 C C . GLU A 1 137 ? 15.599 10.620 -6.799 1.00 98.38 137 GLU A C 1
ATOM 1094 O O . GLU A 1 137 ? 15.380 10.298 -7.967 1.00 98.38 137 GLU A O 1
ATOM 1099 N N . ASP A 1 138 ? 16.711 10.241 -6.160 1.00 98.56 138 ASP A N 1
ATOM 1100 C CA . ASP A 1 138 ? 17.754 9.400 -6.771 1.00 98.56 138 ASP A CA 1
ATOM 1101 C C . ASP A 1 138 ? 17.191 8.055 -7.257 1.00 98.56 138 ASP A C 1
ATOM 1103 O O . ASP A 1 138 ? 17.424 7.629 -8.393 1.00 98.56 138 ASP A O 1
ATOM 1107 N N . GLN A 1 139 ? 16.383 7.407 -6.423 1.00 98.56 139 GLN A N 1
ATOM 1108 C CA . GLN A 1 139 ? 15.800 6.101 -6.722 1.00 98.56 139 GLN A CA 1
ATOM 1109 C C . GLN A 1 139 ? 14.768 6.191 -7.848 1.00 98.56 139 GLN A C 1
ATOM 1111 O O . GLN A 1 139 ? 14.760 5.364 -8.764 1.00 98.56 139 GLN A O 1
ATOM 1116 N N . MET A 1 140 ? 13.959 7.250 -7.858 1.00 98.50 140 MET A N 1
ATOM 1117 C CA . MET A 1 140 ? 13.018 7.507 -8.944 1.00 98.50 140 MET A CA 1
ATOM 1118 C C . MET A 1 140 ? 13.724 7.917 -10.243 1.00 98.50 140 MET A C 1
ATOM 1120 O O . MET A 1 140 ? 13.264 7.531 -11.317 1.00 98.50 140 MET A O 1
ATOM 1124 N N . LYS A 1 141 ? 14.873 8.610 -10.194 1.00 98.56 141 LYS A N 1
ATOM 1125 C CA . LYS A 1 141 ? 15.700 8.864 -11.389 1.00 98.56 141 LYS A CA 1
ATOM 1126 C C . LYS A 1 141 ? 16.189 7.561 -12.005 1.00 98.56 141 LYS A C 1
ATOM 1128 O O . LYS A 1 141 ? 16.078 7.400 -13.217 1.00 98.56 141 LYS A O 1
ATOM 1133 N N . LYS A 1 142 ? 16.667 6.617 -11.189 1.00 98.31 142 LYS A N 1
ATOM 1134 C CA . LYS A 1 142 ? 17.078 5.279 -11.649 1.00 98.31 142 LYS A CA 1
ATOM 1135 C C . LYS A 1 142 ? 15.908 4.517 -12.274 1.00 98.31 142 LYS A C 1
ATOM 1137 O O . LYS A 1 142 ? 16.060 3.957 -13.357 1.00 98.31 142 LYS A O 1
ATOM 1142 N N . ALA A 1 143 ? 14.734 4.552 -11.642 1.00 98.12 143 ALA A N 1
ATOM 1143 C CA . ALA A 1 143 ? 13.519 3.936 -12.176 1.00 98.12 143 ALA A CA 1
ATOM 1144 C C . ALA A 1 143 ? 13.112 4.528 -13.538 1.00 98.12 143 ALA A C 1
ATOM 1146 O O . ALA A 1 143 ? 12.835 3.786 -14.476 1.00 98.12 143 ALA A O 1
ATOM 1147 N N . VAL A 1 144 ? 13.115 5.857 -13.668 1.00 98.00 144 VAL A N 1
ATOM 1148 C CA . VAL A 1 144 ? 12.744 6.562 -14.907 1.00 98.00 144 VAL A CA 1
ATOM 1149 C C . VAL A 1 144 ? 13.772 6.350 -16.018 1.00 98.00 144 VAL A C 1
ATOM 1151 O O . VAL A 1 144 ? 13.387 6.086 -17.156 1.00 98.00 144 VAL A O 1
ATOM 1154 N N . ALA A 1 145 ? 15.066 6.385 -15.688 1.00 97.69 145 ALA A N 1
ATOM 1155 C CA . ALA A 1 145 ? 16.140 6.097 -16.635 1.00 97.69 145 ALA A CA 1
ATOM 1156 C C . ALA A 1 145 ? 16.060 4.661 -17.168 1.00 97.69 145 ALA A C 1
ATOM 1158 O O . ALA A 1 145 ? 16.222 4.447 -18.366 1.00 97.69 145 ALA A O 1
ATOM 1159 N N . LYS A 1 146 ? 15.742 3.685 -16.304 1.00 96.38 146 LYS A N 1
ATOM 1160 C CA . LYS A 1 146 ? 15.530 2.286 -16.707 1.00 96.38 146 LYS A CA 1
ATOM 1161 C C . LYS A 1 146 ? 14.406 2.136 -17.734 1.00 96.38 146 LYS A C 1
ATOM 1163 O O . LYS A 1 146 ? 14.496 1.288 -18.611 1.00 96.38 146 LYS A O 1
ATOM 1168 N N . MET A 1 147 ? 13.380 2.978 -17.651 1.00 96.12 147 MET A N 1
ATOM 1169 C CA . MET A 1 147 ? 12.288 3.011 -18.625 1.00 96.12 147 MET A CA 1
ATOM 1170 C C . MET A 1 147 ? 12.643 3.775 -19.914 1.00 96.12 147 MET A C 1
ATOM 1172 O O . MET A 1 147 ? 11.791 3.942 -20.778 1.00 96.12 147 MET A O 1
ATOM 1176 N N . GLY A 1 148 ? 13.873 4.282 -20.057 1.00 94.75 148 GLY A N 1
ATOM 1177 C CA . GLY A 1 148 ? 14.298 5.063 -21.223 1.00 94.75 148 GLY A CA 1
ATOM 1178 C C . GLY A 1 148 ? 13.743 6.492 -21.261 1.00 94.75 148 GLY A C 1
ATOM 1179 O O . GLY A 1 148 ? 13.755 7.126 -22.314 1.00 94.75 148 GLY A O 1
ATOM 1180 N N . HIS A 1 149 ? 13.246 7.015 -20.134 1.00 94.94 149 HIS A N 1
ATOM 1181 C CA . HIS A 1 149 ? 12.687 8.366 -20.042 1.00 94.94 149 HIS A CA 1
ATOM 1182 C C . HIS A 1 149 ? 13.682 9.382 -19.464 1.00 94.94 149 HIS A C 1
ATOM 1184 O O . HIS A 1 149 ? 14.578 9.055 -18.685 1.00 94.94 149 HIS A O 1
ATOM 1190 N N . SER A 1 150 ? 13.494 10.656 -19.827 1.00 96.31 150 SER A N 1
ATOM 1191 C CA . SER A 1 150 ? 14.316 11.758 -19.319 1.00 96.31 150 SER A CA 1
ATOM 1192 C C . SER A 1 150 ? 14.154 11.942 -17.810 1.00 96.31 150 SER A C 1
ATOM 1194 O O . SER A 1 150 ? 13.042 12.053 -17.292 1.00 96.31 150 SER A O 1
ATOM 1196 N N . THR A 1 151 ? 15.280 12.057 -17.106 1.00 97.44 151 THR A N 1
ATOM 1197 C CA . THR A 1 151 ? 15.323 12.256 -15.651 1.00 97.44 151 THR A CA 1
ATOM 1198 C C . THR A 1 151 ? 15.266 13.728 -15.231 1.00 97.44 151 THR A C 1
ATOM 1200 O O . THR A 1 151 ? 15.161 14.022 -14.038 1.00 97.44 151 THR A O 1
ATOM 1203 N N . LYS A 1 152 ? 15.292 14.666 -16.193 1.00 97.12 152 LYS A N 1
ATOM 1204 C CA . LYS A 1 152 ? 15.359 16.120 -15.949 1.00 97.12 152 LYS A CA 1
ATOM 1205 C C . LYS A 1 152 ? 14.221 16.629 -15.060 1.00 97.12 152 LYS A C 1
ATOM 1207 O O . LYS A 1 152 ? 14.444 17.472 -14.199 1.00 97.12 152 LYS A O 1
ATOM 1212 N N . ASN A 1 153 ? 13.021 16.081 -15.241 1.00 97.38 153 ASN A N 1
ATOM 1213 C CA . ASN A 1 153 ? 11.809 16.538 -14.560 1.00 97.38 153 ASN A CA 1
ATOM 1214 C C . ASN A 1 153 ? 11.417 15.664 -13.357 1.00 97.38 153 ASN A C 1
ATOM 1216 O O . ASN A 1 153 ? 10.339 15.853 -12.803 1.00 97.38 153 ASN A O 1
ATOM 1220 N N . VAL A 1 154 ? 12.265 14.719 -12.929 1.00 98.31 154 VAL A N 1
ATOM 1221 C CA . VAL A 1 154 ? 11.923 13.772 -11.848 1.00 98.31 154 VAL A CA 1
ATOM 1222 C C . VAL A 1 154 ? 11.649 14.482 -10.525 1.00 98.31 154 VAL A C 1
ATOM 1224 O O . VAL A 1 154 ? 10.687 14.130 -9.850 1.00 98.31 154 VAL A O 1
ATOM 1227 N N . ARG A 1 155 ? 12.429 15.510 -10.168 1.00 98.19 155 ARG A N 1
ATOM 1228 C CA . ARG A 1 155 ? 12.196 16.276 -8.933 1.00 98.19 155 ARG A CA 1
ATOM 1229 C C . ARG A 1 155 ? 10.842 16.985 -8.947 1.00 98.19 155 ARG A C 1
ATOM 1231 O O . ARG A 1 155 ? 10.100 16.892 -7.977 1.00 98.19 155 ARG A O 1
ATOM 1238 N N . ALA A 1 156 ? 10.507 17.637 -10.060 1.00 98.38 156 ALA A N 1
ATOM 1239 C CA . ALA A 1 156 ? 9.225 18.319 -10.225 1.00 98.38 156 ALA A CA 1
ATOM 1240 C C . ALA A 1 156 ? 8.048 17.326 -10.229 1.00 98.38 156 ALA A C 1
ATOM 1242 O O . ALA A 1 156 ? 7.042 17.560 -9.567 1.00 98.38 156 ALA A O 1
ATOM 1243 N N . ALA A 1 157 ? 8.202 16.174 -10.889 1.00 98.44 157 ALA A N 1
ATOM 1244 C CA . ALA A 1 157 ? 7.210 15.100 -10.870 1.00 98.44 157 ALA A CA 1
ATOM 1245 C C . ALA A 1 157 ? 6.991 14.529 -9.462 1.00 98.44 157 ALA A C 1
ATOM 1247 O O . ALA A 1 157 ? 5.863 14.226 -9.079 1.00 98.44 157 ALA A O 1
ATOM 1248 N N . LEU A 1 158 ? 8.067 14.378 -8.684 1.00 98.25 158 LEU A N 1
ATOM 1249 C CA . LEU A 1 158 ? 7.998 13.894 -7.307 1.00 98.25 158 LEU A CA 1
ATOM 1250 C C . LEU A 1 158 ? 7.298 14.903 -6.397 1.00 98.25 158 LEU A C 1
ATOM 1252 O O . LEU A 1 158 ? 6.465 14.506 -5.589 1.00 98.25 158 LEU A O 1
ATOM 1256 N N . GLN A 1 159 ? 7.576 16.196 -6.571 1.00 98.00 159 GLN A N 1
ATOM 1257 C CA . GLN A 1 159 ? 6.856 17.262 -5.876 1.00 98.00 159 GLN A CA 1
ATOM 1258 C C . GLN A 1 159 ? 5.360 17.256 -6.216 1.00 98.00 159 GLN A C 1
ATOM 1260 O O . GLN A 1 159 ? 4.546 17.319 -5.302 1.00 98.00 159 GLN A O 1
ATOM 1265 N N . GLU A 1 160 ? 4.988 17.103 -7.491 1.00 98.12 160 GLU A N 1
ATOM 1266 C CA . GLU A 1 160 ? 3.577 16.979 -7.892 1.00 98.12 160 GLU A CA 1
ATOM 1267 C C . GLU A 1 160 ? 2.899 15.773 -7.222 1.00 98.12 160 GLU A C 1
ATOM 1269 O O . GLU A 1 160 ? 1.790 15.889 -6.699 1.00 98.12 160 GLU A O 1
ATOM 1274 N N . GLY A 1 161 ? 3.578 14.621 -7.189 1.00 98.00 161 GLY A N 1
ATOM 1275 C CA . GLY A 1 161 ? 3.094 13.433 -6.486 1.00 98.00 161 GLY A CA 1
ATOM 1276 C C . GLY A 1 161 ? 2.884 13.676 -4.991 1.00 98.00 161 GLY A C 1
ATOM 1277 O O . GLY A 1 161 ? 1.844 13.306 -4.451 1.00 98.00 161 GLY A O 1
ATOM 1278 N N . LEU A 1 162 ? 3.846 14.312 -4.317 1.00 96.88 162 LEU A N 1
ATOM 1279 C CA . LEU A 1 162 ? 3.766 14.598 -2.880 1.00 96.88 162 LEU A CA 1
ATOM 1280 C C . LEU A 1 162 ? 2.639 15.581 -2.558 1.00 96.88 162 LEU A C 1
ATOM 1282 O O . LEU A 1 162 ? 1.870 15.329 -1.638 1.00 96.88 162 LEU A O 1
ATOM 1286 N N . ILE A 1 163 ? 2.477 16.637 -3.361 1.00 97.88 163 ILE A N 1
ATOM 1287 C CA . ILE A 1 163 ? 1.365 17.589 -3.230 1.00 97.88 163 ILE A CA 1
ATOM 1288 C C . ILE A 1 163 ? 0.020 16.875 -3.419 1.00 97.88 163 ILE A C 1
ATOM 1290 O O . ILE A 1 163 ? -0.952 17.167 -2.722 1.00 97.88 163 ILE A O 1
ATOM 1294 N N . ASN A 1 164 ? -0.075 15.939 -4.368 1.00 98.06 164 ASN A N 1
ATOM 1295 C CA . ASN A 1 164 ? -1.303 15.173 -4.567 1.00 98.06 164 ASN A CA 1
ATOM 1296 C C . ASN A 1 164 ? -1.610 14.252 -3.380 1.00 98.06 164 ASN A C 1
ATOM 1298 O O . ASN A 1 164 ? -2.757 14.217 -2.933 1.00 98.06 164 ASN A O 1
ATOM 1302 N N . LYS A 1 165 ? -0.589 13.570 -2.846 1.00 95.81 165 LYS A N 1
ATOM 1303 C CA . LYS A 1 165 ? -0.708 12.759 -1.633 1.00 95.81 165 LYS A CA 1
ATOM 1304 C C . LYS A 1 165 ? -1.153 13.603 -0.435 1.00 95.81 165 LYS A C 1
ATOM 1306 O O . LYS A 1 165 ? -2.140 13.249 0.191 1.00 95.81 165 LYS A O 1
ATOM 1311 N N . GLU A 1 166 ? -0.535 14.755 -0.193 1.00 95.62 166 GLU A N 1
ATOM 1312 C CA . GLU A 1 166 ? -0.930 15.666 0.891 1.00 95.62 166 GLU A CA 1
ATOM 1313 C C . GLU A 1 166 ? -2.393 16.123 0.749 1.00 95.62 166 GLU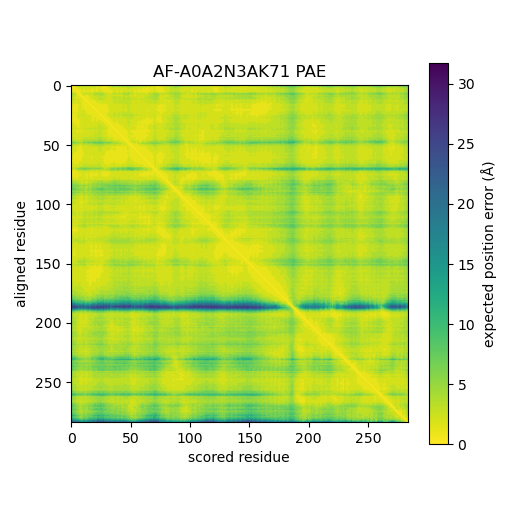 A C 1
ATOM 1315 O O . GLU A 1 166 ? -3.165 16.115 1.708 1.00 95.62 166 GLU A O 1
ATOM 1320 N N . ARG A 1 167 ? -2.828 16.460 -0.474 1.00 96.81 167 ARG A N 1
ATOM 1321 C CA . ARG A 1 167 ? -4.239 16.789 -0.748 1.00 96.81 167 ARG A CA 1
ATOM 1322 C C . ARG A 1 167 ? -5.175 15.611 -0.488 1.00 96.81 167 ARG A C 1
ATOM 1324 O O . ARG A 1 167 ? -6.314 15.833 -0.084 1.00 96.81 167 ARG A O 1
ATOM 1331 N N . PHE A 1 168 ? -4.745 14.388 -0.784 1.00 95.31 168 PHE A N 1
ATOM 1332 C CA . PHE A 1 168 ? -5.515 13.184 -0.495 1.00 95.31 168 PHE A CA 1
ATOM 1333 C C . PHE A 1 168 ? -5.622 12.956 1.016 1.00 95.31 168 PHE A C 1
ATOM 1335 O O . PHE A 1 168 ? -6.734 12.811 1.519 1.00 95.31 168 PHE A O 1
ATOM 1342 N N . ASP A 1 169 ? -4.507 13.031 1.740 1.00 92.31 169 ASP A N 1
ATOM 1343 C CA . ASP A 1 169 ? -4.458 12.842 3.192 1.00 92.31 169 ASP A CA 1
ATOM 1344 C C . ASP A 1 169 ? -5.325 13.888 3.914 1.00 92.31 169 ASP A C 1
ATOM 1346 O O . ASP A 1 169 ? -6.151 13.539 4.757 1.00 92.31 169 ASP A O 1
ATOM 1350 N N . LYS A 1 170 ? -5.279 15.156 3.484 1.00 94.19 170 LYS A N 1
ATOM 1351 C CA . LYS A 1 170 ? -6.155 16.211 4.017 1.00 94.19 170 LYS 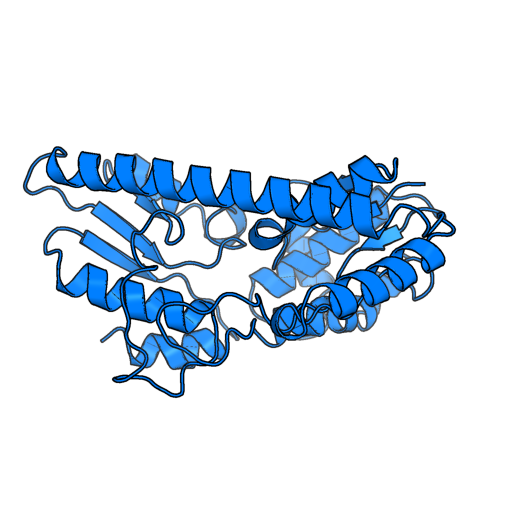A CA 1
ATOM 1352 C C . LYS A 1 170 ? -7.646 15.914 3.816 1.00 94.19 170 LYS A C 1
ATOM 1354 O O . LYS A 1 170 ? -8.449 16.159 4.714 1.00 94.19 170 LYS A O 1
ATOM 1359 N N . LYS A 1 171 ? -8.040 15.354 2.666 1.00 95.06 171 LYS A N 1
ATOM 1360 C CA . LYS A 1 171 ? -9.436 14.939 2.431 1.00 95.06 171 LYS A CA 1
ATOM 1361 C C . LYS A 1 171 ? -9.854 13.798 3.354 1.00 95.06 171 LYS A C 1
ATOM 1363 O O . LYS A 1 171 ? -10.999 13.768 3.797 1.00 95.06 171 LYS A O 1
ATOM 1368 N N . ILE A 1 172 ? -8.946 12.865 3.641 1.00 92.44 172 ILE A N 1
ATOM 1369 C CA . ILE A 1 172 ? -9.184 11.789 4.608 1.00 92.44 172 ILE A CA 1
ATOM 1370 C C . ILE A 1 172 ? -9.379 12.370 6.013 1.00 92.44 172 ILE A C 1
ATOM 1372 O O . ILE A 1 172 ? -10.318 11.973 6.700 1.00 92.44 172 ILE A O 1
ATOM 1376 N N . GLU A 1 173 ? -8.583 13.358 6.427 1.00 91.81 173 GLU A N 1
ATOM 1377 C CA . GLU A 1 173 ? -8.761 14.047 7.714 1.00 91.81 173 GLU A CA 1
ATOM 1378 C C . GLU A 1 173 ? -10.087 14.815 7.807 1.00 91.81 173 GLU A C 1
ATOM 1380 O O . GLU A 1 173 ? -10.785 14.743 8.821 1.00 91.81 173 GLU A O 1
ATOM 1385 N N . GLU A 1 174 ? -10.455 15.550 6.755 1.00 93.88 174 GLU A N 1
ATOM 1386 C CA . GLU A 1 174 ? -11.739 16.256 6.667 1.00 93.88 174 GLU A CA 1
ATOM 1387 C C . GLU A 1 174 ? -12.902 15.263 6.775 1.00 93.88 174 GLU A C 1
ATOM 1389 O O . GLU A 1 174 ? -13.792 15.428 7.613 1.00 93.88 174 GLU A O 1
ATOM 1394 N N . ARG A 1 175 ? -12.838 14.158 6.023 1.00 93.50 175 ARG A N 1
ATOM 1395 C CA . ARG A 1 175 ? -13.848 13.099 6.072 1.00 93.50 175 ARG A CA 1
ATOM 1396 C C . ARG A 1 175 ? -13.898 12.388 7.424 1.00 93.50 175 ARG A C 1
ATOM 1398 O O . ARG A 1 175 ? -14.981 12.041 7.889 1.00 93.50 175 ARG A O 1
ATOM 1405 N N . THR A 1 176 ? -12.754 12.195 8.074 1.00 91.94 176 THR A N 1
ATOM 1406 C CA . THR A 1 176 ? -12.657 11.634 9.430 1.00 91.94 176 THR A CA 1
ATOM 1407 C C . THR A 1 176 ? -13.442 12.487 10.423 1.00 91.94 176 THR A C 1
ATOM 1409 O O . THR A 1 176 ? -14.237 11.954 11.199 1.00 91.94 176 THR A O 1
ATOM 1412 N N . LYS A 1 177 ? -13.277 13.817 10.368 1.00 89.88 177 LYS A N 1
ATOM 1413 C CA . LYS A 1 177 ? -14.020 14.755 11.225 1.00 89.88 177 LYS A CA 1
ATOM 1414 C C . LYS A 1 177 ? -15.524 14.654 10.982 1.00 89.88 177 LYS A C 1
ATOM 1416 O O . LYS A 1 177 ? -16.277 14.498 11.938 1.00 89.88 177 LYS A O 1
ATOM 1421 N N . GLU A 1 178 ? -15.951 14.656 9.718 1.00 89.88 178 GLU A N 1
ATOM 1422 C CA . GLU A 1 178 ? -17.367 14.504 9.353 1.00 89.88 178 GLU A CA 1
ATOM 1423 C C . GLU A 1 178 ? -17.974 13.208 9.903 1.00 89.88 178 GLU A C 1
ATOM 1425 O O . GLU A 1 178 ? -19.051 13.231 10.504 1.00 89.88 178 GLU A O 1
ATOM 1430 N N . VAL A 1 179 ? -17.282 12.076 9.728 1.00 87.75 179 VAL A N 1
ATOM 1431 C CA . VAL A 1 179 ? -17.748 10.770 10.205 1.00 87.75 179 VAL A CA 1
ATOM 1432 C C . VAL A 1 179 ? -17.842 10.765 11.729 1.00 87.75 179 VAL A C 1
ATOM 1434 O O . VAL A 1 179 ? -18.887 10.400 12.264 1.00 87.75 179 VAL A O 1
ATOM 1437 N N . PHE A 1 180 ? -16.824 11.230 12.451 1.00 83.75 180 PHE A N 1
ATOM 1438 C CA . PHE A 1 180 ? -16.840 11.203 13.918 1.00 83.75 180 PHE A CA 1
ATOM 1439 C C . PHE A 1 180 ? -17.809 12.212 14.546 1.00 83.75 180 PHE A C 1
ATOM 1441 O O . PHE A 1 180 ? -18.413 11.921 15.582 1.00 83.75 180 PHE A O 1
ATOM 1448 N N . ASP A 1 181 ? -18.044 13.360 13.911 1.00 84.69 181 ASP A N 1
ATOM 1449 C CA . ASP A 1 181 ? -19.120 14.263 14.321 1.00 84.69 181 ASP A CA 1
ATOM 1450 C C . ASP A 1 181 ? -20.501 13.682 14.010 1.00 84.69 181 ASP A C 1
ATOM 1452 O O . ASP A 1 181 ? -21.451 13.919 14.762 1.00 84.69 181 ASP A O 1
ATOM 1456 N N . SER A 1 182 ? -20.621 12.873 12.951 1.00 81.00 182 SER A N 1
ATOM 1457 C CA . SER A 1 182 ? -21.844 12.124 12.676 1.00 81.00 182 SER A CA 1
ATOM 1458 C C . SER A 1 182 ? -22.101 11.051 13.732 1.00 81.00 182 SER A C 1
ATOM 1460 O O . SER A 1 182 ? -23.237 10.953 14.163 1.00 81.00 182 SER A O 1
ATOM 1462 N N . ILE A 1 183 ? -21.084 10.343 14.247 1.00 78.56 183 ILE A N 1
ATOM 1463 C CA . ILE A 1 183 ? -21.245 9.338 15.322 1.00 78.56 183 ILE A CA 1
ATOM 1464 C C . ILE A 1 183 ? -21.854 9.965 16.581 1.00 78.56 183 ILE A C 1
ATOM 1466 O O . ILE A 1 183 ? -22.739 9.375 17.192 1.00 78.56 183 ILE A O 1
ATOM 1470 N N . LYS A 1 184 ? -21.443 11.187 16.950 1.00 71.94 184 LYS A N 1
ATOM 1471 C CA . LYS A 1 184 ? -22.027 11.915 18.096 1.00 71.94 184 LYS A CA 1
ATOM 1472 C C . LYS A 1 184 ? -23.517 12.229 17.907 1.00 71.94 184 LYS A C 1
ATOM 1474 O O . LYS A 1 184 ? -24.237 12.385 18.892 1.00 71.94 184 LYS A O 1
ATOM 1479 N N . LYS A 1 185 ? -23.957 12.385 16.653 1.00 71.38 185 LYS A N 1
ATOM 1480 C CA . LYS A 1 185 ? -25.341 12.705 16.261 1.00 71.38 185 LYS A CA 1
ATOM 1481 C C . LYS A 1 185 ? -26.160 11.457 15.928 1.00 71.38 185 LYS A C 1
ATOM 1483 O O . LYS A 1 185 ? -27.384 11.490 16.038 1.00 71.38 185 LYS A O 1
ATOM 1488 N N . TYR A 1 186 ? -25.498 10.388 15.494 1.00 66.06 186 TYR A N 1
ATOM 1489 C CA . TYR A 1 186 ? -26.094 9.106 15.168 1.00 66.06 186 TYR A CA 1
ATOM 1490 C C . TYR A 1 186 ? -26.703 8.533 16.442 1.00 66.06 186 TYR A C 1
ATOM 1492 O O . TYR A 1 186 ? -26.129 8.692 17.520 1.00 66.06 186 TYR A O 1
ATOM 1500 N N . LYS A 1 187 ? -27.906 7.959 16.311 1.00 64.06 187 LYS A N 1
ATOM 1501 C CA . LYS A 1 187 ? -28.780 7.488 17.396 1.00 64.06 187 LYS A CA 1
ATOM 1502 C C . LYS A 1 187 ? -27.958 7.085 18.617 1.00 64.06 187 LYS A C 1
ATOM 1504 O O .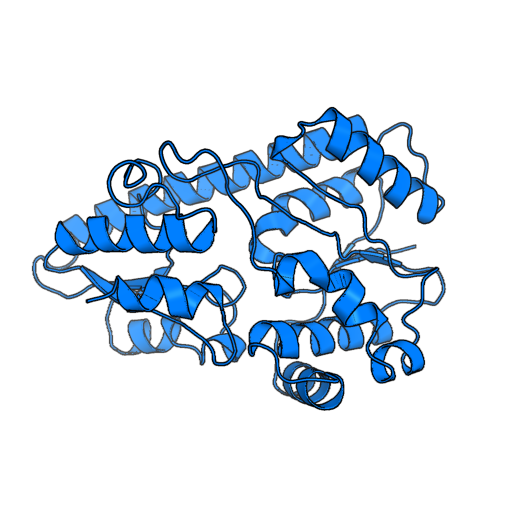 LYS A 1 187 ? -27.230 6.104 18.557 1.00 64.06 187 LYS A O 1
ATOM 1509 N N . LYS A 1 188 ? -28.079 7.866 19.696 1.00 61.81 188 LYS A N 1
ATOM 1510 C CA . LYS A 1 188 ? -27.129 7.998 20.823 1.00 61.81 188 LYS A CA 1
ATOM 1511 C C . LYS A 1 188 ? -26.673 6.685 21.501 1.00 61.81 188 LYS A C 1
ATOM 1513 O O . LYS A 1 188 ? -25.766 6.734 22.322 1.00 61.81 188 LYS A O 1
ATOM 1518 N N . ASN A 1 189 ? -27.256 5.540 21.142 1.00 70.00 189 ASN A N 1
ATOM 1519 C CA . ASN A 1 189 ? -26.996 4.204 21.674 1.00 70.00 189 ASN A CA 1
ATOM 1520 C C . ASN A 1 189 ? -26.848 3.094 20.602 1.00 70.00 189 ASN A C 1
ATOM 1522 O O . ASN A 1 189 ? -26.777 1.928 20.979 1.00 70.00 189 ASN A O 1
ATOM 1526 N N . GLU A 1 190 ? -26.844 3.393 19.297 1.00 83.00 190 GLU A N 1
ATOM 1527 C CA . GLU A 1 190 ? -26.597 2.360 18.276 1.00 83.00 190 GLU A CA 1
ATOM 1528 C C . GLU A 1 190 ? -25.093 2.091 18.110 1.00 83.00 190 GLU A C 1
ATOM 1530 O O . GLU A 1 190 ? -24.293 3.031 18.155 1.00 83.00 190 GLU A O 1
ATOM 1535 N N . PRO A 1 191 ? -24.689 0.821 17.928 1.00 89.50 191 PRO A N 1
ATOM 1536 C CA . PRO A 1 191 ? -23.292 0.469 17.744 1.00 89.50 191 PRO A CA 1
ATOM 1537 C C . PRO A 1 191 ? -22.784 0.936 16.372 1.00 89.50 191 PRO A C 1
ATOM 1539 O O . PRO A 1 191 ? -23.447 0.769 15.347 1.00 89.50 191 PRO A O 1
ATOM 1542 N N . ALA A 1 192 ? -21.572 1.482 16.357 1.00 92.06 192 ALA A N 1
ATOM 1543 C CA . ALA A 1 192 ? -20.782 1.709 15.151 1.00 92.06 192 ALA A CA 1
ATOM 1544 C C . ALA A 1 192 ? -19.584 0.754 15.142 1.00 92.06 192 ALA A C 1
ATOM 1546 O O . ALA A 1 192 ? -19.057 0.409 16.200 1.00 92.06 192 ALA A O 1
ATOM 1547 N N . PHE A 1 193 ? -19.127 0.354 13.958 1.00 94.19 193 PHE A N 1
ATOM 1548 C CA . PHE A 1 193 ? -18.047 -0.614 13.803 1.00 94.19 193 PHE A CA 1
ATOM 1549 C C . PHE A 1 193 ? -16.823 0.012 13.143 1.00 94.19 193 PHE A C 1
ATOM 1551 O O . PHE A 1 193 ? -16.886 0.472 12.005 1.00 94.19 193 PHE A O 1
ATOM 1558 N N . LEU A 1 194 ? -15.693 -0.011 13.844 1.00 94.62 194 LEU A N 1
ATOM 1559 C CA . LEU A 1 194 ? -14.384 0.348 13.318 1.00 94.62 194 LEU A CA 1
ATOM 1560 C C . LEU A 1 194 ? -13.725 -0.890 12.701 1.00 94.62 194 LEU A C 1
ATOM 1562 O O . LEU A 1 194 ? -13.298 -1.802 13.408 1.00 94.62 194 LEU A O 1
ATOM 1566 N N . VAL A 1 195 ? -13.619 -0.915 11.378 1.00 95.31 195 VAL A N 1
ATOM 1567 C CA . VAL A 1 195 ? -12.969 -1.980 10.615 1.00 95.31 195 VAL A CA 1
ATOM 1568 C C . VAL A 1 195 ? -11.460 -1.738 10.607 1.00 95.31 195 VAL A C 1
ATOM 1570 O O . VAL A 1 195 ? -10.932 -0.930 9.840 1.00 95.31 195 VAL A O 1
ATOM 1573 N N . MET A 1 196 ? -10.756 -2.450 11.484 1.00 94.25 196 MET A N 1
ATOM 1574 C CA . MET A 1 196 ? -9.308 -2.386 11.652 1.00 94.25 196 MET A CA 1
ATOM 1575 C C . MET A 1 196 ? -8.629 -3.300 10.635 1.00 94.25 196 MET A C 1
ATOM 1577 O O . MET A 1 196 ? -8.341 -4.470 10.882 1.00 94.25 196 MET A O 1
ATOM 1581 N N . ALA A 1 197 ? -8.375 -2.747 9.456 1.00 92.00 197 ALA A N 1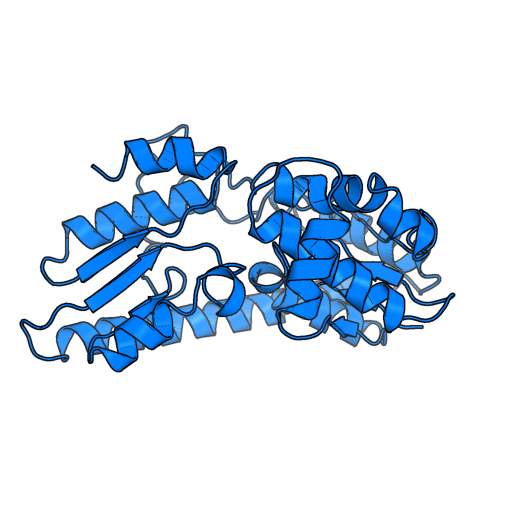
ATOM 1582 C CA . ALA A 1 197 ? -7.719 -3.435 8.359 1.00 92.00 197 ALA A CA 1
ATOM 1583 C C . ALA A 1 197 ? -6.721 -2.509 7.665 1.00 92.00 197 ALA A C 1
ATOM 1585 O O . ALA A 1 197 ? -6.784 -1.294 7.797 1.00 92.00 197 ALA A O 1
ATOM 1586 N N . ARG A 1 198 ? -5.794 -3.095 6.907 1.00 91.12 198 ARG A N 1
ATOM 1587 C CA . ARG A 1 198 ? -4.858 -2.335 6.065 1.00 91.12 198 ARG A CA 1
ATOM 1588 C C . ARG A 1 198 ? -5.588 -1.846 4.808 1.00 91.12 198 ARG A C 1
ATOM 1590 O O . ARG A 1 198 ? -6.466 -2.580 4.345 1.00 91.12 198 ARG A O 1
ATOM 1597 N N . PRO A 1 199 ? -5.189 -0.735 4.161 1.00 90.69 199 PRO A N 1
ATOM 1598 C CA . PRO A 1 199 ? -5.891 -0.209 2.984 1.00 90.69 199 PRO A CA 1
ATOM 1599 C C . PRO A 1 199 ? -6.113 -1.228 1.863 1.00 90.69 199 PRO A C 1
ATOM 1601 O O . PRO A 1 199 ? -7.177 -1.284 1.254 1.00 90.69 199 PRO A O 1
ATOM 1604 N N . TYR A 1 200 ? -5.140 -2.096 1.603 1.00 90.25 200 TYR A N 1
ATOM 1605 C CA . TYR A 1 200 ? -5.238 -3.143 0.574 1.00 90.25 200 TYR A CA 1
ATOM 1606 C C . TYR A 1 200 ? -6.137 -4.326 0.921 1.00 90.25 200 TYR A C 1
ATOM 1608 O O . TYR A 1 200 ? -6.239 -5.288 0.169 1.00 90.25 200 TYR A O 1
ATOM 1616 N N . THR A 1 201 ? -6.733 -4.285 2.101 1.00 91.81 201 THR A N 1
ATOM 1617 C CA . THR A 1 201 ? -7.759 -5.205 2.569 1.00 91.81 201 THR A CA 1
ATOM 1618 C C . THR A 1 201 ? -9.070 -4.459 2.768 1.00 91.81 201 THR A C 1
ATOM 1620 O O . THR A 1 201 ? -10.105 -4.918 2.305 1.00 91.81 201 THR A O 1
ATOM 1623 N N . ALA A 1 202 ? -9.038 -3.304 3.435 1.00 90.94 202 ALA A N 1
ATOM 1624 C CA . ALA A 1 202 ? -10.225 -2.521 3.755 1.00 90.94 202 ALA A CA 1
ATOM 1625 C C . ALA A 1 202 ? -11.024 -2.146 2.497 1.00 90.94 202 ALA A C 1
ATOM 1627 O O . ALA A 1 202 ? -12.244 -2.282 2.483 1.00 90.94 202 ALA A O 1
ATOM 1628 N N . TYR A 1 203 ? -10.331 -1.754 1.425 1.00 90.62 203 TYR A N 1
ATOM 1629 C CA . TYR A 1 203 ? -10.945 -1.257 0.190 1.00 90.62 203 TYR A CA 1
ATOM 1630 C C . TYR A 1 203 ? -11.036 -2.309 -0.925 1.00 90.62 203 TYR A C 1
ATOM 1632 O O . TYR A 1 203 ? -11.134 -1.960 -2.100 1.00 90.62 203 TYR A O 1
ATOM 1640 N N . ASP A 1 204 ? -10.981 -3.597 -0.577 1.00 93.75 204 ASP A N 1
ATOM 1641 C CA . ASP A 1 204 ? -11.130 -4.699 -1.525 1.00 93.75 204 ASP A CA 1
ATOM 1642 C C . ASP A 1 204 ? -12.113 -5.745 -0.981 1.00 93.75 204 ASP A C 1
ATOM 1644 O O . ASP A 1 204 ? -11.766 -6.596 -0.157 1.00 93.75 204 ASP A O 1
ATOM 1648 N N . ALA A 1 205 ? -13.353 -5.679 -1.477 1.00 92.44 205 ALA A N 1
ATOM 1649 C CA . ALA A 1 205 ? -14.458 -6.550 -1.077 1.00 92.44 205 ALA A CA 1
ATOM 1650 C C . ALA A 1 205 ? -14.160 -8.044 -1.290 1.00 92.44 205 ALA A C 1
ATOM 1652 O O . ALA A 1 205 ? -14.611 -8.896 -0.526 1.00 92.44 205 ALA A O 1
ATOM 1653 N N . ASN A 1 206 ? -13.364 -8.389 -2.305 1.00 94.25 206 ASN A N 1
ATOM 1654 C CA . ASN A 1 206 ? -13.015 -9.781 -2.574 1.00 94.25 206 ASN A CA 1
ATOM 1655 C C . ASN A 1 206 ? -11.904 -10.290 -1.648 1.00 94.25 206 ASN A C 1
ATOM 1657 O O . ASN A 1 206 ? -11.764 -11.498 -1.458 1.00 94.25 206 ASN A O 1
ATOM 1661 N N . VAL A 1 207 ? -11.122 -9.379 -1.067 1.00 93.62 207 VAL A N 1
ATOM 1662 C CA . VAL A 1 207 ? -10.055 -9.697 -0.115 1.00 93.62 207 VAL A CA 1
ATOM 1663 C C . VAL A 1 207 ? -10.585 -9.764 1.317 1.00 93.62 207 VAL A C 1
ATOM 1665 O O . VAL A 1 207 ? -10.198 -10.660 2.062 1.00 93.62 207 VAL A O 1
ATOM 1668 N N . ASN A 1 208 ? -11.515 -8.878 1.683 1.00 92.94 208 ASN A N 1
ATOM 1669 C CA . ASN A 1 208 ? -12.092 -8.803 3.029 1.00 92.94 208 ASN A CA 1
ATOM 1670 C C . ASN A 1 208 ? -13.444 -9.520 3.198 1.00 92.94 208 ASN A C 1
ATOM 1672 O O . ASN A 1 208 ? -14.078 -9.386 4.246 1.00 92.94 208 ASN A O 1
ATOM 1676 N N . ASN A 1 209 ? -13.883 -10.276 2.186 1.00 92.25 209 ASN A N 1
ATOM 1677 C CA . ASN A 1 209 ? -15.183 -10.953 2.164 1.00 92.25 209 ASN A CA 1
ATOM 1678 C C . ASN A 1 209 ? -16.361 -9.983 2.375 1.00 92.25 209 ASN A C 1
ATOM 1680 O O . ASN A 1 209 ? -17.309 -10.284 3.100 1.00 92.25 209 ASN A O 1
ATOM 1684 N N . ASP A 1 210 ? -16.271 -8.814 1.755 1.00 93.56 210 ASP A N 1
ATOM 1685 C CA . ASP A 1 210 ? -17.288 -7.769 1.688 1.00 93.56 210 ASP A CA 1
ATOM 1686 C C . ASP A 1 210 ? -17.836 -7.309 3.049 1.00 93.56 210 ASP A C 1
ATOM 1688 O O . ASP A 1 210 ? -19.002 -6.945 3.198 1.00 93.56 210 ASP A O 1
ATOM 1692 N N . ILE A 1 211 ? -16.998 -7.363 4.086 1.00 93.81 211 ILE A N 1
ATOM 1693 C CA . ILE A 1 211 ? -17.430 -7.137 5.471 1.00 93.81 211 ILE A CA 1
ATOM 1694 C C . ILE A 1 211 ? -18.008 -5.737 5.694 1.00 93.81 211 ILE A C 1
ATOM 1696 O O . ILE A 1 211 ? -18.955 -5.587 6.458 1.00 93.81 211 ILE A O 1
ATOM 1700 N N . VAL A 1 212 ? -17.487 -4.724 4.998 1.00 91.75 212 VAL A N 1
ATOM 1701 C CA . VAL A 1 212 ? -17.981 -3.343 5.101 1.00 91.75 212 VAL A CA 1
ATOM 1702 C C . VAL A 1 212 ? -19.439 -3.264 4.651 1.00 91.75 212 VAL A C 1
ATOM 1704 O O . VAL A 1 212 ? -20.269 -2.751 5.395 1.00 91.75 212 VAL A O 1
ATOM 1707 N N . ASN A 1 213 ? -19.770 -3.831 3.487 1.00 93.00 213 ASN A N 1
ATOM 1708 C CA . ASN A 1 213 ? -21.144 -3.832 2.987 1.00 93.00 213 ASN A CA 1
ATOM 1709 C C . ASN A 1 213 ? -22.060 -4.689 3.864 1.00 93.00 213 ASN A C 1
ATOM 1711 O O . ASN A 1 213 ? -23.154 -4.253 4.182 1.00 93.00 213 ASN A O 1
ATOM 1715 N N . LYS A 1 214 ? -21.587 -5.830 4.380 1.00 95.31 214 LYS A N 1
ATOM 1716 C CA . LYS A 1 214 ? -22.367 -6.652 5.325 1.00 95.31 214 LYS A CA 1
ATOM 1717 C C . LYS A 1 214 ? -22.745 -5.906 6.609 1.00 95.31 214 LYS A C 1
ATOM 1719 O O . LYS A 1 214 ? -23.838 -6.109 7.128 1.00 95.31 214 LYS A O 1
ATOM 1724 N N . ILE A 1 215 ? -21.859 -5.055 7.130 1.00 94.31 215 ILE A N 1
ATOM 1725 C CA . ILE A 1 215 ? -22.156 -4.203 8.295 1.00 94.31 215 ILE A CA 1
ATOM 1726 C C . ILE A 1 215 ? -23.211 -3.149 7.929 1.00 94.31 215 ILE A C 1
ATOM 1728 O O . ILE A 1 215 ? -24.151 -2.936 8.696 1.00 94.31 215 ILE A O 1
ATOM 1732 N N . LEU A 1 216 ? -23.075 -2.522 6.755 1.00 92.62 216 LEU A N 1
ATOM 1733 C CA . LEU A 1 216 ? -24.028 -1.525 6.256 1.00 92.62 216 LEU A CA 1
ATOM 1734 C C . LEU A 1 216 ? -25.416 -2.137 5.999 1.00 92.62 216 LEU A C 1
ATOM 1736 O O . LEU A 1 216 ? -26.416 -1.559 6.417 1.00 92.62 216 LEU A O 1
ATOM 1740 N N . ASP A 1 217 ? -25.479 -3.323 5.392 1.00 95.50 217 ASP A N 1
ATOM 1741 C CA . ASP A 1 217 ? -26.712 -4.079 5.130 1.00 95.50 217 ASP A CA 1
ATOM 1742 C C . ASP A 1 217 ? -27.406 -4.513 6.427 1.00 95.50 217 ASP A C 1
ATOM 1744 O O . ASP A 1 217 ? -28.633 -4.570 6.499 1.00 95.50 217 ASP A O 1
ATOM 1748 N N . ALA A 1 218 ? -26.628 -4.769 7.483 1.00 94.00 218 ALA A N 1
ATOM 1749 C CA . ALA A 1 218 ? -27.142 -5.014 8.828 1.00 94.00 218 ALA A CA 1
ATOM 1750 C C . ALA A 1 218 ? -27.665 -3.737 9.525 1.00 94.00 218 ALA A C 1
ATOM 1752 O O . ALA A 1 218 ? -28.161 -3.816 10.647 1.00 94.00 218 ALA A O 1
ATOM 1753 N N . GLY A 1 219 ? -27.579 -2.572 8.874 1.00 91.62 219 GLY A N 1
ATOM 1754 C CA . GLY A 1 219 ? -28.086 -1.296 9.378 1.00 91.62 219 GLY A CA 1
ATOM 1755 C C . GLY A 1 219 ? -27.121 -0.548 10.297 1.00 91.62 219 GLY A C 1
ATOM 1756 O O . GLY A 1 219 ? -27.545 0.391 10.969 1.00 91.62 219 GLY A O 1
ATOM 1757 N N . TYR A 1 220 ? -25.843 -0.934 10.336 1.00 91.75 220 TYR A N 1
ATOM 1758 C CA . TYR A 1 220 ? -24.840 -0.318 11.203 1.00 91.75 220 TYR A CA 1
ATOM 1759 C C . TYR A 1 220 ? -23.819 0.504 10.422 1.00 91.75 220 TYR A C 1
ATOM 1761 O O . TYR A 1 220 ? -23.516 0.241 9.260 1.00 91.75 220 TYR A O 1
ATOM 1769 N N . LEU A 1 221 ? -23.233 1.501 11.085 1.00 91.38 221 LEU A N 1
ATOM 1770 C CA . LEU A 1 221 ? -22.164 2.300 10.499 1.00 91.38 221 LEU A CA 1
ATOM 1771 C C . LEU A 1 221 ? -20.852 1.500 10.475 1.00 91.38 221 LEU A C 1
ATOM 1773 O O . LEU A 1 221 ? -20.369 1.079 11.525 1.00 91.38 221 LEU A O 1
ATOM 1777 N N . ALA A 1 222 ? -20.252 1.353 9.293 1.00 92.25 222 ALA A N 1
ATOM 1778 C CA . ALA A 1 222 ? -18.917 0.790 9.110 1.00 92.25 222 ALA A CA 1
ATOM 1779 C C . ALA A 1 222 ? -17.896 1.906 8.847 1.00 92.25 222 ALA A C 1
ATOM 1781 O O . ALA A 1 222 ? -18.043 2.688 7.908 1.00 92.25 222 ALA A O 1
ATOM 1782 N N . ILE A 1 223 ? -16.850 1.972 9.665 1.00 92.44 223 ILE A N 1
ATOM 1783 C CA . ILE A 1 223 ? -15.816 3.007 9.622 1.00 92.44 223 ILE A CA 1
ATOM 1784 C C . ILE A 1 223 ? -14.483 2.318 9.328 1.00 92.44 223 ILE A C 1
ATOM 1786 O O . ILE A 1 223 ? -14.045 1.507 10.140 1.00 92.44 223 ILE A O 1
ATOM 1790 N N . PRO A 1 224 ? -13.812 2.591 8.201 1.00 92.75 224 PRO A N 1
ATOM 1791 C CA . PRO A 1 224 ? -12.470 2.071 7.968 1.00 92.75 224 PRO A CA 1
ATOM 1792 C C . PRO A 1 224 ? -11.454 2.750 8.895 1.00 92.75 224 PRO A C 1
ATOM 1794 O O . PRO A 1 224 ? -11.625 3.908 9.278 1.00 92.75 224 PRO A O 1
ATOM 1797 N N . LEU A 1 225 ? -10.369 2.046 9.220 1.00 93.12 225 LEU A N 1
ATOM 1798 C CA . LEU A 1 225 ? -9.311 2.536 10.110 1.00 93.12 225 LEU A CA 1
ATOM 1799 C C . LEU A 1 225 ? -8.716 3.885 9.679 1.00 93.12 225 LEU A C 1
ATOM 1801 O O . LEU A 1 225 ? -8.382 4.704 10.531 1.00 93.12 225 LEU A O 1
ATOM 1805 N N . GLU A 1 226 ? -8.601 4.142 8.374 1.00 90.62 226 GLU A N 1
ATOM 1806 C CA . GLU A 1 226 ? -8.071 5.412 7.856 1.00 90.62 226 GLU A CA 1
ATOM 1807 C C . GLU A 1 226 ? -8.997 6.603 8.130 1.00 90.62 226 GLU A C 1
ATOM 1809 O O . GLU A 1 226 ? -8.528 7.735 8.126 1.00 90.62 226 GLU A O 1
ATOM 1814 N N . LEU A 1 227 ? -10.286 6.358 8.392 1.00 91.62 227 LEU A N 1
ATOM 1815 C CA . LEU A 1 227 ? -11.257 7.383 8.779 1.00 91.62 227 LEU A CA 1
ATOM 1816 C C . LEU A 1 227 ? -11.428 7.494 10.299 1.00 91.62 227 LEU A C 1
ATOM 1818 O O . LEU A 1 227 ? -12.448 8.003 10.765 1.00 91.62 227 LEU A O 1
ATOM 1822 N N . ALA A 1 228 ? -10.455 7.011 11.077 1.00 91.62 228 ALA A N 1
ATOM 1823 C CA . ALA A 1 228 ? -10.425 7.151 12.525 1.00 91.62 228 ALA A CA 1
ATOM 1824 C C . ALA A 1 228 ? -9.414 8.227 12.967 1.00 91.62 228 ALA A C 1
ATOM 1826 O O . ALA A 1 228 ? -8.300 8.278 12.441 1.00 91.62 228 ALA A O 1
ATOM 1827 N N . PRO A 1 229 ? -9.737 9.061 13.976 1.00 90.44 229 PRO A N 1
ATOM 1828 C CA . PRO A 1 229 ? -8.866 10.121 14.482 1.00 90.44 229 PRO A CA 1
ATOM 1829 C C . PRO A 1 229 ? -7.777 9.553 15.407 1.00 90.44 229 PRO A C 1
ATOM 1831 O O . PRO A 1 229 ? -7.674 9.909 16.578 1.00 90.44 229 PRO A O 1
ATOM 1834 N N . ILE A 1 230 ? -6.972 8.628 14.885 1.00 90.19 230 ILE A N 1
ATOM 1835 C CA . ILE A 1 230 ? -5.930 7.917 15.638 1.00 90.19 230 ILE A CA 1
ATOM 1836 C C . ILE A 1 230 ? -4.567 8.614 15.587 1.00 90.19 230 ILE A C 1
ATOM 1838 O O . ILE A 1 230 ? -3.701 8.303 16.395 1.00 90.19 230 ILE A O 1
ATOM 1842 N N . GLY A 1 231 ? -4.368 9.574 14.676 1.00 85.12 231 GLY A N 1
ATOM 1843 C CA . GLY A 1 231 ? -3.079 10.256 14.498 1.00 85.12 231 GLY A CA 1
ATOM 1844 C C . GLY A 1 231 ? -2.601 11.031 15.733 1.00 85.12 231 GLY A C 1
ATOM 1845 O O . GLY A 1 231 ? -1.401 11.138 15.959 1.00 85.12 231 GLY A O 1
ATOM 1846 N N . SER A 1 232 ? -3.529 11.518 16.565 1.00 82.50 232 SER A N 1
ATOM 1847 C CA . SER A 1 232 ? -3.231 12.225 17.819 1.00 82.50 232 SER A CA 1
ATOM 1848 C C . SER A 1 232 ? -3.086 11.304 19.035 1.00 82.50 232 SER A C 1
ATOM 1850 O O . SER A 1 232 ? -2.849 11.789 20.139 1.00 82.50 232 SER A O 1
ATOM 1852 N N . ILE A 1 233 ? -3.300 9.996 18.876 1.00 91.50 233 ILE A N 1
ATOM 1853 C CA . ILE A 1 233 ? -3.233 9.034 19.974 1.00 91.50 233 ILE A CA 1
ATOM 1854 C C . ILE A 1 233 ? -1.812 8.478 20.033 1.00 91.50 233 ILE A C 1
ATOM 1856 O O . ILE A 1 233 ? -1.408 7.676 19.192 1.00 91.50 233 ILE A O 1
ATOM 1860 N N . ASP A 1 234 ? -1.055 8.909 21.042 1.00 92.81 234 ASP A N 1
ATOM 1861 C CA . ASP A 1 234 ? 0.307 8.437 21.266 1.00 92.81 234 ASP A CA 1
ATOM 1862 C C . ASP A 1 234 ? 0.346 7.321 22.316 1.00 92.81 234 ASP A C 1
ATOM 1864 O O . ASP A 1 234 ? 0.013 7.512 23.485 1.00 92.81 234 ASP A O 1
ATOM 1868 N N . ILE A 1 235 ? 0.779 6.152 21.862 1.00 90.50 235 ILE A N 1
ATOM 1869 C CA . ILE A 1 235 ? 0.926 4.907 22.629 1.00 90.50 235 ILE A CA 1
ATOM 1870 C C . ILE A 1 235 ? 2.394 4.453 22.703 1.00 90.50 235 ILE A C 1
ATOM 1872 O O . ILE A 1 235 ? 2.707 3.339 23.137 1.00 90.50 235 ILE A O 1
ATOM 1876 N N . SER A 1 236 ? 3.315 5.283 22.204 1.00 92.31 236 SER A N 1
ATOM 1877 C CA . SER A 1 236 ? 4.717 4.912 22.026 1.00 92.31 236 SER A CA 1
ATOM 1878 C C . SER A 1 236 ? 5.444 4.670 23.344 1.00 92.31 236 SER A C 1
ATOM 1880 O O . SER A 1 236 ? 6.363 3.860 23.383 1.00 92.31 236 SER A O 1
ATOM 1882 N N . GLN A 1 237 ? 5.006 5.287 24.443 1.00 91.44 237 GLN A N 1
ATOM 1883 C CA . GLN A 1 237 ? 5.581 5.048 25.770 1.00 91.44 237 GLN A CA 1
ATOM 1884 C C . GLN A 1 237 ? 5.151 3.697 26.353 1.00 91.44 237 GLN A C 1
ATOM 1886 O O . GLN A 1 237 ? 5.948 3.011 26.987 1.00 91.44 237 GLN A O 1
ATOM 1891 N N . GLN A 1 238 ? 3.904 3.288 26.108 1.00 90.56 238 GLN A N 1
ATOM 1892 C CA . GLN A 1 238 ? 3.346 2.022 26.580 1.00 90.56 238 GLN A CA 1
ATOM 1893 C C . GLN A 1 238 ? 3.885 0.846 25.760 1.00 90.56 238 GLN A C 1
ATOM 1895 O O . GLN A 1 238 ? 4.176 -0.215 26.307 1.00 90.56 238 GLN A O 1
ATOM 1900 N N . MET A 1 239 ? 4.046 1.037 24.446 1.00 89.94 239 MET A N 1
ATOM 1901 C CA . MET A 1 239 ? 4.459 -0.009 23.507 1.00 89.94 239 MET A CA 1
ATOM 1902 C C . MET A 1 239 ? 5.641 0.435 22.629 1.00 89.94 239 MET A C 1
ATOM 1904 O O . MET A 1 239 ? 5.512 0.432 21.403 1.00 89.94 239 MET A O 1
ATOM 1908 N N . PRO A 1 240 ? 6.820 0.761 23.197 1.00 89.62 240 PRO A N 1
ATOM 1909 C CA . PRO A 1 240 ? 7.921 1.447 22.497 1.00 89.62 240 PRO A CA 1
ATOM 1910 C C . PRO A 1 240 ? 8.559 0.655 21.357 1.00 89.62 240 PRO A C 1
ATOM 1912 O O . PRO A 1 240 ? 9.220 1.220 20.489 1.00 89.62 240 PRO A O 1
ATOM 1915 N N . LYS A 1 241 ? 8.364 -0.666 21.340 1.00 90.25 241 LYS A N 1
ATOM 1916 C CA . LYS A 1 241 ? 8.947 -1.570 20.341 1.00 90.25 241 LYS A CA 1
ATOM 1917 C C . LYS A 1 241 ? 8.020 -1.854 19.156 1.00 90.25 241 LYS A C 1
ATOM 1919 O O . LYS A 1 241 ? 8.363 -2.694 18.328 1.00 90.25 241 LYS A O 1
ATOM 1924 N N . MET A 1 242 ? 6.869 -1.186 19.044 1.00 92.56 242 MET A N 1
ATOM 1925 C CA . MET A 1 242 ? 5.991 -1.352 17.884 1.00 92.56 242 MET A CA 1
ATOM 1926 C C . MET A 1 242 ? 6.512 -0.553 16.683 1.00 92.56 242 MET A C 1
ATOM 1928 O O . MET A 1 242 ? 6.137 0.594 16.467 1.00 92.56 242 MET A O 1
ATOM 1932 N N . TYR A 1 243 ? 7.390 -1.158 15.886 1.00 92.25 243 TYR A N 1
ATOM 1933 C CA . TYR A 1 243 ? 7.969 -0.522 14.695 1.00 92.25 243 TYR A CA 1
ATOM 1934 C C . TYR A 1 243 ? 7.127 -0.709 13.423 1.00 92.25 243 TYR A C 1
ATOM 1936 O O . TYR A 1 243 ? 7.384 -0.042 12.423 1.00 92.25 243 TYR A O 1
ATOM 1944 N N . TRP A 1 244 ? 6.128 -1.599 13.436 1.00 93.19 244 TRP A N 1
ATOM 1945 C CA . TRP A 1 244 ? 5.219 -1.795 12.306 1.00 93.19 244 TRP A CA 1
ATOM 1946 C C . TRP A 1 244 ? 4.201 -0.660 12.230 1.00 93.19 244 TRP A C 1
ATOM 1948 O O . TRP A 1 244 ? 3.376 -0.537 13.133 1.00 93.19 244 TRP A O 1
ATOM 1958 N N . ILE A 1 245 ? 4.159 0.091 11.126 1.00 92.88 245 ILE A N 1
ATOM 1959 C CA . ILE A 1 245 ? 3.203 1.205 10.961 1.00 92.88 245 ILE A CA 1
ATOM 1960 C C . ILE A 1 245 ? 1.747 0.767 11.189 1.00 92.88 245 ILE A C 1
ATOM 1962 O O . ILE A 1 245 ? 0.978 1.435 11.872 1.00 92.88 245 ILE A O 1
ATOM 1966 N N . GLN A 1 246 ? 1.373 -0.411 10.688 1.00 90.75 246 GLN A N 1
ATOM 1967 C CA . GLN A 1 246 ? 0.018 -0.942 10.864 1.00 90.75 246 GLN A CA 1
ATOM 1968 C C . GLN A 1 246 ? -0.268 -1.361 12.312 1.00 90.75 246 GLN A C 1
ATOM 1970 O O . GLN A 1 246 ? -1.398 -1.236 12.774 1.00 90.75 246 GLN A O 1
ATOM 1975 N N . GLY 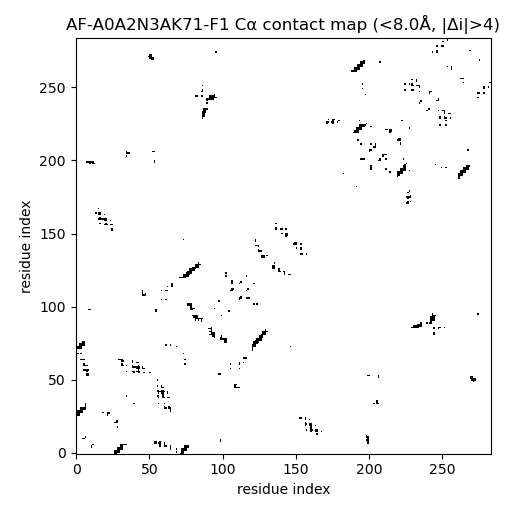A 1 247 ? 0.750 -1.813 13.048 1.00 92.62 247 GLY A N 1
ATOM 1976 C CA . GLY A 1 247 ? 0.611 -2.110 14.472 1.00 92.62 247 GLY A CA 1
ATOM 1977 C C . GLY A 1 247 ? 0.427 -0.859 15.311 1.00 9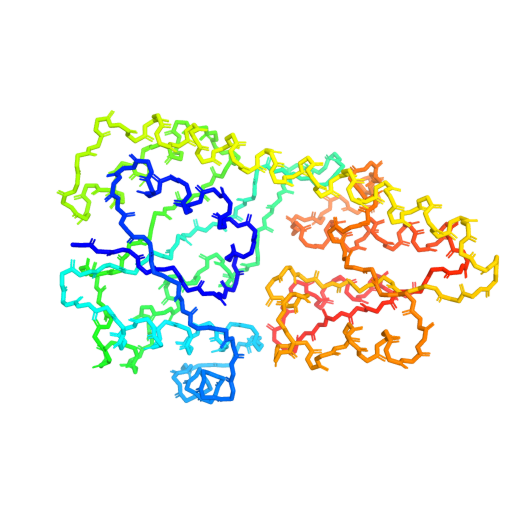2.62 247 GLY A C 1
ATOM 1978 O O . GLY A 1 247 ? -0.418 -0.853 16.198 1.00 92.62 247 GLY A O 1
ATOM 1979 N N . GLN A 1 248 ? 1.135 0.220 14.979 1.00 93.62 248 GLN A N 1
ATOM 1980 C CA . GLN A 1 248 ? 0.947 1.513 15.638 1.00 93.62 248 GLN A CA 1
ATOM 1981 C C . GLN A 1 248 ? -0.483 2.022 15.447 1.00 93.62 248 GLN A C 1
ATOM 1983 O O . GLN A 1 248 ? -1.146 2.361 16.424 1.00 93.62 248 GLN A O 1
ATOM 1988 N N . LYS A 1 249 ? -0.995 1.983 14.207 1.00 93.81 249 LYS A N 1
ATOM 1989 C CA . LYS A 1 249 ? -2.375 2.382 13.898 1.00 93.81 249 LYS A CA 1
ATOM 1990 C C . LYS A 1 249 ? -3.413 1.532 14.638 1.00 93.81 249 LYS A C 1
ATOM 1992 O O . LYS A 1 249 ? -4.343 2.085 15.218 1.00 93.81 249 LYS A O 1
ATOM 1997 N N . LYS A 1 250 ? -3.254 0.201 14.656 1.00 93.50 250 LYS A N 1
ATOM 1998 C CA . LYS A 1 250 ? -4.172 -0.712 15.365 1.00 93.50 250 LYS A CA 1
ATOM 1999 C C . LYS A 1 250 ? -4.163 -0.491 16.880 1.00 93.50 250 LYS A C 1
ATOM 2001 O O . LYS A 1 250 ? -5.223 -0.440 17.488 1.00 93.50 250 LYS A O 1
ATOM 2006 N N . LEU A 1 251 ? -2.995 -0.313 17.493 1.00 93.31 251 LEU A N 1
ATOM 2007 C CA . LEU A 1 251 ? -2.903 -0.033 18.927 1.00 93.31 251 LEU A CA 1
ATOM 2008 C C . LEU A 1 251 ? -3.498 1.345 19.286 1.00 93.31 251 LEU A C 1
ATOM 2010 O O . LEU A 1 251 ? -4.195 1.470 20.289 1.00 93.31 251 LEU A O 1
ATOM 2014 N N . AL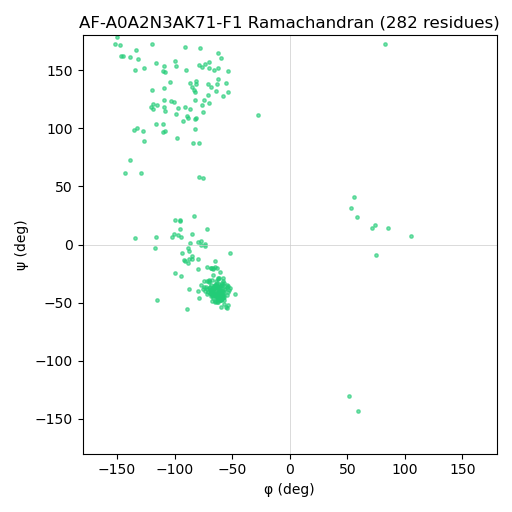A A 1 252 ? -3.293 2.367 18.449 1.00 94.06 252 ALA A N 1
ATOM 2015 C CA . ALA A 1 252 ? -3.940 3.668 18.621 1.00 94.06 252 ALA A CA 1
ATOM 2016 C C . ALA A 1 252 ? -5.471 3.564 18.473 1.00 94.06 252 ALA A C 1
ATOM 2018 O O . ALA A 1 252 ? -6.220 4.207 19.208 1.00 94.06 252 ALA A O 1
ATOM 2019 N N . ALA A 1 253 ? -5.950 2.704 17.568 1.00 93.88 253 ALA A N 1
ATOM 2020 C CA . ALA A 1 253 ? -7.368 2.389 17.435 1.00 93.88 253 ALA A CA 1
ATOM 2021 C C . ALA A 1 253 ? -7.937 1.647 18.653 1.00 93.88 253 ALA A C 1
ATOM 2023 O O . ALA A 1 253 ? -9.049 1.961 19.060 1.00 93.88 253 ALA A O 1
ATOM 2024 N N . ILE A 1 254 ? -7.193 0.730 19.280 1.00 92.62 254 ILE A N 1
ATOM 2025 C CA . ILE A 1 254 ? -7.616 0.086 20.538 1.00 92.62 254 ILE A CA 1
ATOM 2026 C C . ILE A 1 254 ? -7.855 1.139 21.630 1.00 92.62 254 ILE A C 1
ATOM 2028 O O . ILE A 1 254 ? -8.890 1.127 22.292 1.00 92.62 254 ILE A O 1
ATOM 2032 N N . GLU A 1 255 ? -6.950 2.106 21.776 1.00 92.50 255 GLU A N 1
ATOM 2033 C CA . GLU A 1 255 ? -7.114 3.197 22.745 1.00 92.50 25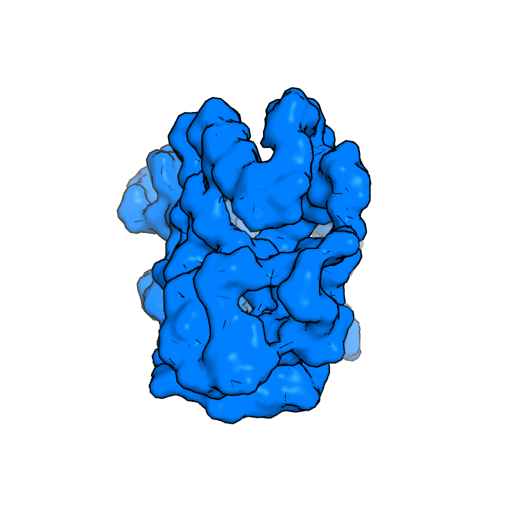5 GLU A CA 1
ATOM 2034 C C . GLU A 1 255 ? -8.319 4.099 22.415 1.00 92.50 255 GLU A C 1
ATOM 2036 O O . GLU A 1 255 ? -9.026 4.565 23.313 1.00 92.50 255 GLU A O 1
ATOM 2041 N N . LEU A 1 256 ? -8.601 4.320 21.125 1.00 92.12 256 LEU A N 1
ATOM 2042 C CA . LEU A 1 256 ? -9.825 4.993 20.687 1.00 92.12 256 LEU A CA 1
ATOM 2043 C C . LEU A 1 256 ? -11.076 4.188 21.075 1.00 92.12 256 LEU A C 1
ATOM 2045 O O . LEU A 1 256 ? -12.028 4.770 21.595 1.00 92.12 256 LEU A O 1
ATOM 2049 N N . LEU A 1 257 ? -11.081 2.873 20.849 1.00 92.25 257 LEU A N 1
ATOM 2050 C CA . LEU A 1 257 ? -12.192 1.980 21.189 1.00 92.25 257 LEU A CA 1
ATOM 2051 C C . LEU A 1 257 ? -12.462 1.972 22.701 1.00 92.25 257 LEU A C 1
ATOM 2053 O O . LEU A 1 257 ? -13.599 2.176 23.118 1.00 92.25 257 LEU A O 1
ATOM 2057 N N . ASN A 1 258 ? -11.418 1.874 23.528 1.00 90.94 258 ASN A N 1
ATOM 2058 C CA . ASN A 1 258 ? -11.531 1.890 24.994 1.00 90.94 258 ASN A CA 1
ATOM 2059 C C . ASN A 1 258 ? -12.201 3.163 25.541 1.00 90.94 258 ASN A C 1
ATOM 2061 O O . ASN A 1 258 ? -12.855 3.133 26.584 1.00 90.94 258 ASN A O 1
ATOM 2065 N N . LYS A 1 259 ? -12.072 4.289 24.828 1.00 89.44 259 LYS A N 1
ATOM 2066 C CA . LYS A 1 259 ? -12.696 5.573 25.188 1.00 89.44 259 LYS A CA 1
ATOM 2067 C C . LYS A 1 259 ? -14.140 5.719 24.700 1.00 89.44 259 LYS A C 1
ATOM 2069 O O . LYS A 1 259 ? -14.825 6.644 25.134 1.00 89.44 259 LYS A O 1
ATOM 2074 N N . ASN A 1 260 ? -14.620 4.842 23.816 1.00 88.19 260 ASN A N 1
ATOM 2075 C CA . ASN A 1 260 ? -15.903 4.989 23.127 1.00 88.19 260 ASN A CA 1
ATOM 2076 C C . ASN A 1 260 ? -16.777 3.735 23.282 1.00 88.19 260 ASN A C 1
ATOM 2078 O O . ASN A 1 260 ? -16.685 2.799 22.497 1.00 88.19 260 ASN A O 1
ATOM 2082 N N . LYS A 1 261 ? -17.712 3.751 24.243 1.00 85.81 261 LYS A N 1
ATOM 2083 C CA . LYS A 1 261 ? -18.565 2.589 24.582 1.00 85.81 261 LYS A CA 1
ATOM 2084 C C . LYS A 1 261 ? -19.463 2.065 23.449 1.00 85.81 261 LYS A C 1
ATOM 2086 O O . LYS A 1 261 ? -19.862 0.909 23.498 1.00 85.81 261 LYS A O 1
ATOM 2091 N N . ASN A 1 262 ? -19.791 2.905 22.466 1.00 88.19 262 ASN A N 1
ATOM 2092 C CA . ASN A 1 262 ? -20.662 2.545 21.339 1.00 88.19 262 ASN A CA 1
ATOM 2093 C C . ASN A 1 262 ? -19.875 2.268 20.044 1.00 88.19 262 ASN A C 1
ATOM 2095 O O . ASN A 1 262 ? -20.481 2.106 18.986 1.00 88.19 262 ASN A O 1
ATOM 2099 N N . LEU A 1 263 ? -18.538 2.247 20.104 1.00 91.12 263 LEU A N 1
ATOM 2100 C CA . LEU A 1 263 ? -17.672 1.952 18.967 1.00 91.12 263 LEU A CA 1
ATOM 2101 C C . LEU A 1 263 ? -17.028 0.577 19.169 1.00 91.12 263 LEU A C 1
ATOM 2103 O O . LEU A 1 263 ? -16.277 0.370 20.116 1.00 91.12 263 LEU A O 1
ATOM 2107 N N . PHE A 1 264 ? -17.309 -0.355 18.265 1.00 92.81 264 PHE A N 1
ATOM 2108 C CA . PHE A 1 264 ? -16.844 -1.738 18.325 1.00 92.81 264 PHE A CA 1
ATOM 2109 C C . PHE A 1 264 ? -15.787 -1.995 17.254 1.00 92.81 264 PHE A C 1
ATOM 2111 O O . PHE A 1 264 ? -15.951 -1.604 16.103 1.00 92.81 264 PHE A O 1
ATOM 2118 N N . GLY A 1 265 ? -14.691 -2.659 17.615 1.00 93.25 265 GLY A N 1
ATOM 2119 C CA . GLY A 1 265 ? -13.632 -3.009 16.670 1.00 93.25 265 GLY A CA 1
ATOM 2120 C C . GLY A 1 265 ? -13.926 -4.314 15.931 1.00 93.25 265 GLY A C 1
ATOM 2121 O O . GLY A 1 265 ? -14.289 -5.309 16.551 1.00 93.25 265 GLY A O 1
ATOM 2122 N N . ILE A 1 266 ? -13.705 -4.333 14.617 1.00 93.94 266 ILE A N 1
ATOM 2123 C CA . ILE A 1 266 ? -13.621 -5.552 13.804 1.00 93.94 266 ILE A CA 1
ATOM 2124 C C . ILE A 1 266 ? -12.204 -5.620 13.239 1.00 93.94 266 ILE A C 1
ATOM 2126 O O . ILE A 1 266 ? -11.867 -4.880 12.315 1.00 93.94 266 ILE A O 1
ATOM 2130 N N . ASP A 1 267 ? -11.364 -6.486 13.805 1.00 92.81 267 ASP A N 1
ATOM 2131 C CA . ASP A 1 267 ? -10.009 -6.723 13.300 1.00 92.81 267 ASP A CA 1
ATOM 2132 C C . ASP A 1 267 ? -10.028 -7.705 12.129 1.00 92.81 267 ASP A C 1
ATOM 2134 O O . ASP A 1 267 ? -10.509 -8.833 12.258 1.00 92.81 267 ASP A O 1
ATOM 2138 N N . ILE A 1 268 ? -9.473 -7.291 10.989 1.00 92.31 268 ILE A N 1
ATOM 2139 C CA . ILE A 1 268 ? -9.259 -8.190 9.855 1.00 92.31 268 ILE A CA 1
ATOM 2140 C C . ILE A 1 268 ? -7.798 -8.617 9.846 1.00 92.31 268 ILE A C 1
ATOM 2142 O O . ILE A 1 268 ? -6.877 -7.799 9.746 1.00 92.31 268 ILE A O 1
ATOM 2146 N N . THR A 1 269 ? -7.603 -9.929 9.899 1.00 90.69 269 THR A N 1
ATOM 2147 C CA . THR A 1 269 ? -6.298 -10.582 9.852 1.00 90.69 269 THR A CA 1
ATOM 2148 C C . THR A 1 269 ? -6.324 -11.755 8.877 1.00 90.69 269 THR A C 1
ATOM 2150 O O . THR A 1 269 ? -7.380 -12.195 8.421 1.00 90.69 269 THR A O 1
ATOM 2153 N N . TYR A 1 270 ? -5.142 -12.270 8.557 1.00 90.06 270 TYR A N 1
ATOM 2154 C CA . TYR A 1 270 ? -4.958 -13.391 7.647 1.00 90.06 270 TYR A CA 1
ATOM 2155 C C . TYR A 1 270 ? -3.980 -14.398 8.228 1.00 90.06 270 TYR A C 1
ATOM 2157 O O . TYR A 1 270 ? -3.015 -14.035 8.904 1.00 90.06 270 TYR A O 1
ATOM 2165 N N . PHE A 1 271 ? -4.164 -15.665 7.863 1.00 87.88 271 PHE A N 1
ATOM 2166 C CA . PHE A 1 271 ? -3.130 -16.674 8.064 1.00 87.88 271 PHE A CA 1
ATOM 2167 C C . PHE A 1 271 ? -1.799 -16.228 7.437 1.00 87.88 271 PHE A C 1
ATOM 2169 O O . PHE A 1 271 ? -1.777 -15.477 6.460 1.00 87.88 271 PHE A O 1
ATOM 2176 N N . ALA A 1 272 ? -0.688 -16.671 8.031 1.00 90.25 272 ALA A N 1
ATOM 2177 C CA . ALA A 1 272 ? 0.676 -16.290 7.647 1.00 90.25 272 ALA A CA 1
ATOM 2178 C C . ALA A 1 272 ? 0.975 -14.771 7.708 1.00 90.25 272 ALA A C 1
ATOM 2180 O O . ALA A 1 272 ? 1.893 -14.275 7.045 1.00 90.25 272 ALA A O 1
ATOM 2181 N N . CYS A 1 273 ? 0.228 -14.014 8.522 1.00 89.94 273 CYS A N 1
ATOM 2182 C CA . CYS A 1 273 ? 0.494 -12.600 8.772 1.00 89.94 273 CYS A CA 1
ATOM 2183 C C . CYS A 1 273 ? 1.283 -12.383 10.074 1.00 89.94 273 CYS A C 1
ATOM 2185 O O . CYS A 1 273 ? 0.710 -12.195 11.143 1.00 89.94 273 CYS A O 1
ATOM 2187 N N . GLY A 1 274 ? 2.616 -12.357 9.971 1.00 88.00 274 GLY A N 1
ATOM 2188 C CA . GLY A 1 274 ? 3.515 -12.193 11.124 1.00 88.00 274 GLY A CA 1
ATOM 2189 C C . GLY A 1 274 ? 3.226 -10.966 12.007 1.00 88.00 274 GLY A C 1
ATOM 2190 O O . GLY A 1 274 ? 3.058 -11.141 13.213 1.00 88.00 274 GLY A O 1
ATOM 2191 N N . PRO A 1 275 ? 3.120 -9.739 11.451 1.00 87.31 275 PRO A N 1
ATOM 2192 C CA . PRO A 1 275 ? 2.843 -8.553 12.263 1.00 87.31 275 PRO A CA 1
ATOM 2193 C C . PRO A 1 275 ? 1.501 -8.616 12.995 1.00 87.31 275 PRO A C 1
ATOM 2195 O O . PRO A 1 275 ? 1.430 -8.234 14.159 1.00 87.31 275 PRO A O 1
ATOM 2198 N N . ASP A 1 276 ? 0.449 -9.136 12.350 1.00 88.12 276 ASP A N 1
ATOM 2199 C CA . ASP A 1 276 ? -0.869 -9.223 12.989 1.00 88.12 276 ASP A CA 1
ATOM 2200 C C . ASP A 1 276 ? -0.852 -10.239 14.138 1.00 88.12 276 ASP A C 1
ATOM 2202 O O . ASP A 1 276 ? -1.435 -9.968 15.178 1.00 88.12 276 ASP A O 1
ATOM 2206 N N . THR A 1 277 ? -0.100 -11.343 14.041 1.00 86.31 277 THR A N 1
ATOM 2207 C CA . THR A 1 277 ? 0.077 -12.270 15.176 1.00 86.31 277 THR A CA 1
ATOM 2208 C C . THR A 1 277 ? 0.621 -11.568 16.424 1.00 86.31 277 THR A C 1
ATOM 2210 O O . THR A 1 277 ? 0.199 -11.884 17.535 1.00 86.31 277 THR A O 1
ATOM 2213 N N . GLN A 1 278 ? 1.537 -10.607 16.264 1.00 83.62 278 GLN A N 1
ATOM 2214 C CA . GLN A 1 278 ? 2.084 -9.840 17.389 1.00 83.62 278 GLN A CA 1
ATOM 2215 C C . GLN A 1 278 ? 1.059 -8.851 17.958 1.00 83.62 278 GLN A C 1
ATOM 2217 O O . GLN A 1 278 ? 0.935 -8.718 19.173 1.00 83.62 278 GLN A O 1
ATOM 2222 N N . ILE A 1 279 ? 0.318 -8.165 17.084 1.00 86.12 279 ILE A N 1
ATOM 2223 C CA . ILE A 1 279 ? -0.659 -7.137 17.470 1.00 86.12 279 ILE A CA 1
ATOM 2224 C C . ILE A 1 279 ? -1.896 -7.771 18.114 1.00 86.12 279 ILE A C 1
ATOM 2226 O O . ILE A 1 279 ? -2.406 -7.253 19.100 1.00 86.12 279 ILE A O 1
ATOM 2230 N N . ASN A 1 280 ? -2.348 -8.922 17.619 1.00 84.88 280 ASN A N 1
ATOM 2231 C CA . ASN A 1 280 ? -3.581 -9.564 18.074 1.00 84.88 280 ASN A CA 1
ATOM 2232 C C . ASN A 1 280 ? -3.492 -10.059 19.524 1.00 84.88 280 ASN A C 1
ATOM 2234 O O . ASN A 1 280 ? -4.513 -10.203 20.187 1.00 84.88 280 ASN A O 1
ATOM 2238 N N . GLN A 1 281 ? -2.283 -10.252 20.063 1.00 83.12 281 GLN A N 1
ATOM 2239 C CA . GLN A 1 281 ? -2.094 -10.514 21.494 1.00 83.12 281 GLN A CA 1
ATOM 2240 C C . GLN A 1 281 ? -2.463 -9.314 22.380 1.00 83.12 281 GLN A C 1
ATOM 2242 O O . GLN A 1 281 ? -2.744 -9.506 23.559 1.00 83.12 281 GLN A O 1
ATOM 2247 N N . GLN A 1 282 ? -2.472 -8.106 21.812 1.00 79.62 282 GLN A N 1
ATOM 2248 C CA . GLN A 1 282 ? -2.809 -6.845 22.479 1.00 79.62 282 GLN A CA 1
ATOM 2249 C C . GLN A 1 282 ? -4.291 -6.466 22.321 1.00 79.62 282 GLN A C 1
ATOM 2251 O O . GLN A 1 282 ? -4.739 -5.509 22.934 1.00 79.62 282 GLN A O 1
ATOM 2256 N N . MET A 1 283 ? -5.053 -7.205 21.507 1.00 74.69 283 MET A N 1
ATOM 2257 C CA . MET A 1 283 ? -6.489 -6.988 21.260 1.00 74.69 283 MET A CA 1
ATOM 2258 C C . MET A 1 283 ? -7.383 -7.628 22.348 1.00 74.69 283 MET A C 1
ATOM 2260 O O . MET A 1 283 ? -8.515 -8.009 22.060 1.00 74.69 283 MET A O 1
ATOM 2264 N N . ARG A 1 284 ? -6.855 -7.837 23.561 1.00 59.78 284 ARG A N 1
ATOM 2265 C CA . ARG A 1 284 ? -7.554 -8.499 24.676 1.00 59.78 284 ARG A CA 1
ATOM 2266 C C . ARG A 1 284 ? -8.195 -7.500 25.622 1.00 59.78 284 ARG A C 1
ATOM 2268 O O . ARG A 1 284 ? -7.551 -6.462 25.878 1.00 59.78 284 ARG A O 1
#

Mean predicted aligned error: 3.91 Å

Solvent-accessible surface area (backbone atoms only — not comparable to full-atom values): 15184 Å² total; per-residue (Å²): 112,40,37,30,38,43,72,33,52,66,29,70,77,41,43,50,29,51,52,47,21,36,48,66,72,71,36,46,74,41,66,28,71,78,78,43,73,68,33,40,52,45,0,63,70,40,49,86,67,94,58,23,59,60,62,29,35,32,50,10,25,46,54,50,32,50,76,73,50,56,92,80,26,33,39,51,41,51,27,41,50,31,69,56,65,40,56,40,78,39,92,46,22,29,53,55,71,68,54,27,42,38,46,58,56,55,67,68,18,68,53,43,40,74,64,65,54,45,81,82,36,49,39,56,35,68,33,47,46,75,68,36,69,69,48,42,44,54,28,49,33,54,42,37,44,72,72,73,42,82,51,88,55,44,63,61,18,48,50,50,4,48,53,42,30,52,57,51,53,50,52,39,52,54,50,19,50,54,52,56,56,41,56,75,70,38,64,93,81,60,63,31,34,39,37,43,40,56,60,55,33,65,80,28,50,76,72,50,71,37,49,60,58,55,37,43,74,72,73,31,55,61,38,52,46,81,50,47,90,33,66,83,40,65,53,35,85,85,47,70,83,55,39,38,40,69,48,38,50,50,54,22,42,49,58,51,36,77,75,31,95,51,45,43,80,45,78,64,82,53,66,74,38,68,71,54,61,64,45,58,72,68,76,114

Foldseek 3Di:
DAEEEELADCCLVQVLQVCLLCVVLVHHYDYFDADDPQLQVQLVVQQPDDAWSRLSSSLSSLLRVLVVDDPLAAYEQEQEQADLAAFAPAPAAGAAPSSNCSLVRNAPGVVNVVSPDDPLRYQYFHDYCVVDDVSVLVSVLVSQVSSVGDSPCSSVSSVSSVVSSVVVLVVLQVLLVVVVVVCVVPPNQAAAEEELDDPSQVVRCVNVVNVCVVCVVVVHHYHYLSSHPLSNQDCCVVPVPPNHRSLSSVVSVLVVPVVDVRYHYDYDDTPNRVSVVVSVVVVD

Sequence (284 aa):
MKVGIPRGLLFNDFSPLFIPFFKYLGIKTVVSDETNRKIINRGLEIVPAEYCFPTKVAYGHVDNLLKKLKKDDFIFIPYIANTGEPTGSYRYCVTCPWTQSAPDLMKSAPKLAKEGLNLENLVSPSLFFDWGLNHIEDQMKKAVAKMGHSTKNVRAALQEGLINKERFDKKIEERTKEVFDSIKKYKKNEPAFLVMARPYTAYDANVNNDIVNKILDAGYLAIPLELAPIGSIDISQQMPKMYWIQGQKKLAAIELLNKNKNLFGIDITYFACGPDTQINQQMR

Radius of gyration: 19.41 Å; Cα contacts (8 Å, |Δi|>4): 472; chains: 1; bounding box: 46×39×51 Å

Nearest PDB structures (foldseek):
  5ipf-assembly1_B  TM=3.859E-01  e=1.387E+00  Schistosoma mansoni
  4z0n-assembly1_A  TM=2.564E-01  e=3.413E-01  Streptobacillus moniliformis DSM 12112
  5ipf-assembly1_D  TM=2.984E-01  e=7.076E-01  Schistosoma mansoni
  5ipf-assembly1_A  TM=3.883E-01  e=2.571E+00  Schistosoma mansoni
  5ipf-assembly1_C  TM=2.865E-01  e=1.387E+00  Schistosoma mansoni

Secondary structure (DSSP, 8-state):
-EEEE-SSTTHHHHHHHHHHHHHHTTPEEEEPPPP-HHHHHHHHHH-SS---HHHHHHHHHHHHHHTTS-TT-EEE--EEEE-S--STT-S--BPPHHHHTHHHHHHH-HHHHHTT--TTTEE--EEEGGG-HHHHHHHHHHHHHHTT--STTHHHHHHHHHHHHHHHHHHHHHHHHHHHHHHHHS-TT--EEEEE--HHHHT-TTTTTTHHHHHHHTT-EEEEGGGS--TT---TTTSTT--BHHHHHHHHHHHHHHH-TTEEEEE---TT-HHHHHHHTT--